Protein AF-A0A4S8LHX7-F1 (afdb_monomer_lite)

Organism: Dendrothele bispora (strain CBS 962.96) (NCBI:txid1314807)

Sequence (201 aa):
MGGYKYVTELYKKKQSDVLRFLFRVRCWEYRQLNVIHRASRPSRPDKARRLGYKAKQGYVIYRVRVRRGNRKKPVPKGATYGKPVRQGVNHLKFQRSLRSIAEERVGRRCGNLRVLNSYWVNQDGVYKYYEVILVDPSHKAICRDPRINWIVNPVHKRREARGLTSAGKKNRGLGKGNRYNHTPARSTWKRHNTLSLRRYR

InterPro domains:
  IPR000439 Large ribosomal subunit protein eL15 [PF00827] (3-187)
  IPR000439 Large ribosomal subunit protein eL15 [PTHR11847] (1-201)
  IPR000439 Large ribosomal subunit protein eL15 [SM01384] (2-190)
  IPR012678 Ribosomal protein uL23/eL15/eS24 core domain superfamily [SSF54189] (1-190)
  IPR020925 Large ribosomal subunit protein eL15, conserved site [PS01194] (46-69)
  IPR024794 Large ribosomal subunit protein eL15 core domain superfamily [G3DSA:3.40.1120.10] (1-201)

Foldseek 3Di:
DDPLVVLVVVVVPCVDPVNVVVQVVVVVVVVPDDQKDWDPDDPRPSVCVVLPDDPDPQKTKMKHKDWDDAAFDPDPVQDPDDDPVRSDGHRHHDLADSLLVRQLVVCVVCVQKAFSAKDWDHDDPTITMMMTIIGHLPDPVQCPDPVRVVCNDPVRRPCSVVLNYPRSCVSCVDDDDPVCQCPPPPVSVCVVPDDDDDPPD

Secondary structure (DSSP, 8-state):
--HHHHHHHHTT-TTSHHHHHHHHHHHHHHHHS-SEEEESS-S-HHHHHHTT--SSTTEEEEEEEEE-S------GGG---S-GGG---SSPPPSS-HHHHHHHHHHHHSTTSEEEEEEEEEE-SSEEEEEEEEE-TT-HHHHT-TTTGGGGSGGGTTTTTTT-SHHHHHHTT--SSGGGTT-SHHHHHHHHTS----S--

pLDDT: mean 95.92, std 3.54, range [57.12, 98.62]

Structure (mmCIF, N/CA/C/O backbone):
data_AF-A0A4S8LHX7-F1
#
_entry.id   AF-A0A4S8LHX7-F1
#
loop_
_atom_site.group_PDB
_atom_site.id
_atom_site.type_symbol
_atom_site.label_atom_id
_atom_site.label_alt_id
_atom_site.label_comp_id
_atom_site.label_asym_id
_atom_site.label_entity_id
_atom_site.label_seq_id
_atom_site.pdbx_PDB_ins_code
_atom_site.Cartn_x
_atom_site.Cartn_y
_atom_site.Cartn_z
_atom_site.occupancy
_atom_site.B_iso_or_equiv
_atom_site.auth_seq_id
_atom_site.auth_comp_id
_atom_site.auth_asym_id
_atom_site.auth_atom_id
_atom_site.pdbx_PDB_model_num
ATOM 1 N N . MET A 1 1 ? -5.110 7.192 31.189 1.00 57.12 1 MET A N 1
ATOM 2 C CA . MET A 1 1 ? -4.211 6.594 30.167 1.00 57.12 1 MET A CA 1
ATOM 3 C C . MET A 1 1 ? -5.025 5.579 29.344 1.00 57.12 1 MET A C 1
ATOM 5 O O . MET A 1 1 ? -5.488 4.608 29.914 1.00 57.12 1 MET A O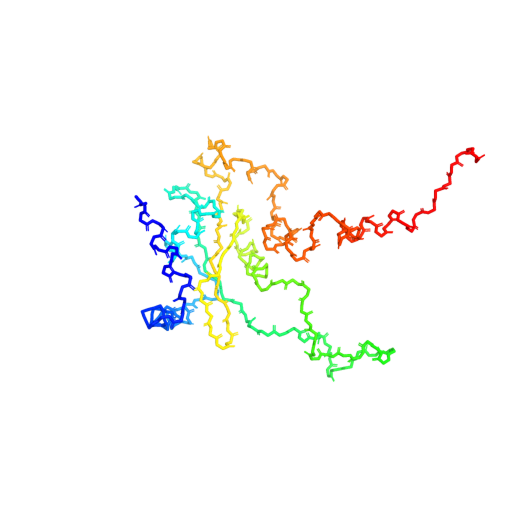 1
ATOM 9 N N . GLY A 1 2 ? -5.327 5.825 28.060 1.00 86.50 2 GLY A N 1
ATOM 10 C CA . GLY A 1 2 ? -6.317 5.010 27.317 1.00 86.50 2 GLY A CA 1
ATOM 11 C C . GLY A 1 2 ? -5.810 3.635 26.847 1.00 86.50 2 GLY A C 1
ATOM 12 O O . GLY A 1 2 ? -4.645 3.507 26.469 1.00 86.50 2 GLY A O 1
ATOM 13 N N . GLY A 1 3 ? -6.693 2.628 26.778 1.00 91.44 3 GLY A N 1
ATOM 14 C CA . GLY A 1 3 ? -6.355 1.228 26.446 1.00 91.44 3 GLY A CA 1
ATOM 15 C C . GLY A 1 3 ? -5.523 1.025 25.166 1.00 91.44 3 GLY A C 1
ATOM 16 O O . GLY A 1 3 ? -4.641 0.169 25.113 1.00 91.44 3 GLY A O 1
ATOM 17 N N . TYR A 1 4 ? -5.703 1.871 24.144 1.00 93.62 4 TYR A N 1
ATOM 18 C CA . TYR A 1 4 ? -4.913 1.805 22.903 1.00 93.62 4 TYR A CA 1
ATOM 19 C C . TYR A 1 4 ? -3.416 2.100 23.088 1.00 93.62 4 TYR A C 1
ATOM 21 O O . TYR A 1 4 ? -2.611 1.684 22.245 1.00 93.62 4 TYR A O 1
ATOM 29 N N . LYS A 1 5 ? -3.028 2.806 24.160 1.00 94.44 5 LYS A N 1
ATOM 30 C CA . LYS A 1 5 ? -1.618 3.056 24.481 1.00 94.44 5 LYS A CA 1
ATOM 31 C C . LYS A 1 5 ? -0.916 1.740 24.812 1.00 94.44 5 LYS A C 1
ATOM 33 O O . LYS A 1 5 ? 0.080 1.431 24.168 1.00 94.44 5 LYS A O 1
ATOM 38 N N . TYR A 1 6 ? -1.493 0.918 25.689 1.00 95.12 6 TYR A N 1
ATOM 39 C CA . TYR A 1 6 ? -0.940 -0.390 26.061 1.00 95.12 6 TYR A CA 1
ATOM 40 C C . TYR A 1 6 ? -0.829 -1.340 24.866 1.00 95.12 6 TYR A C 1
ATOM 42 O O . TYR A 1 6 ? 0.221 -1.939 24.649 1.00 95.12 6 TYR A O 1
ATOM 50 N N . VAL A 1 7 ? -1.860 -1.398 24.012 1.00 93.94 7 VAL A N 1
ATOM 51 C CA . VAL A 1 7 ? -1.803 -2.186 22.767 1.00 93.94 7 VAL A CA 1
ATOM 52 C C . VAL A 1 7 ? -0.667 -1.693 21.865 1.00 93.94 7 VAL A C 1
ATOM 54 O O . VAL A 1 7 ? 0.075 -2.490 21.293 1.00 93.94 7 VAL A O 1
ATOM 57 N N . THR A 1 8 ? -0.489 -0.375 21.750 1.00 94.81 8 THR A N 1
ATOM 58 C CA . THR A 1 8 ? 0.608 0.196 20.959 1.00 94.81 8 THR A CA 1
ATOM 59 C C . THR A 1 8 ? 1.972 -0.210 21.519 1.00 94.81 8 THR A C 1
ATOM 61 O O . THR A 1 8 ? 2.829 -0.617 20.732 1.00 94.81 8 THR A O 1
ATOM 64 N N . GLU A 1 9 ? 2.175 -0.118 22.838 1.00 95.06 9 GLU A N 1
ATOM 65 C CA . GLU A 1 9 ? 3.430 -0.502 23.500 1.00 95.06 9 GLU A CA 1
ATOM 66 C C . GLU A 1 9 ? 3.729 -1.996 23.336 1.00 95.06 9 GLU A C 1
ATOM 68 O O . GLU A 1 9 ? 4.843 -2.363 22.959 1.00 95.06 9 GLU A O 1
ATOM 73 N N . LEU A 1 10 ? 2.717 -2.855 23.478 1.00 94.75 10 LEU A N 1
ATOM 74 C CA . LEU A 1 10 ? 2.845 -4.292 23.242 1.00 94.75 10 LEU A CA 1
ATOM 75 C C . LEU A 1 10 ? 3.366 -4.566 21.822 1.00 94.75 10 LEU A C 1
ATOM 77 O O . LEU A 1 10 ? 4.389 -5.221 21.643 1.00 94.75 10 LEU A O 1
ATOM 81 N N . TYR A 1 11 ? 2.763 -3.954 20.796 1.00 94.81 11 TYR A N 1
ATOM 82 C CA . TYR A 1 11 ? 3.205 -4.105 19.402 1.00 94.81 11 TYR A CA 1
ATOM 83 C C . TYR A 1 11 ? 4.537 -3.416 19.058 1.00 94.81 11 TYR A C 1
ATOM 85 O O . TYR A 1 11 ? 5.028 -3.598 17.932 1.00 94.81 11 TYR A O 1
ATOM 93 N N . LYS A 1 12 ? 5.141 -2.627 19.955 1.00 95.06 12 LYS A N 1
ATOM 94 C CA . LYS A 1 12 ? 6.540 -2.196 19.794 1.00 95.06 12 LYS A CA 1
ATOM 95 C C . LYS A 1 12 ? 7.489 -3.355 20.112 1.00 95.06 12 LYS A C 1
ATOM 97 O O . LYS A 1 12 ? 8.392 -3.602 19.316 1.00 95.06 12 LYS A O 1
ATOM 102 N N . LYS A 1 13 ? 7.205 -4.145 21.154 1.00 96.25 13 LYS A N 1
ATOM 103 C CA . LYS A 1 13 ? 7.992 -5.316 21.584 1.00 96.25 13 LYS A CA 1
ATOM 104 C C . LYS A 1 13 ? 7.591 -6.612 20.855 1.00 96.25 13 LYS A C 1
ATOM 106 O O . LYS A 1 13 ? 7.241 -7.607 21.470 1.00 96.25 13 LYS A O 1
ATOM 111 N N . LYS A 1 14 ? 7.663 -6.636 19.516 1.00 94.94 14 LYS A N 1
ATOM 112 C CA . LYS A 1 14 ? 7.214 -7.787 18.683 1.00 94.94 14 LYS A CA 1
ATOM 113 C C . LYS A 1 14 ? 7.966 -9.103 18.906 1.00 94.94 14 LYS A C 1
ATOM 115 O O . LYS A 1 14 ? 7.513 -10.132 18.414 1.00 94.94 14 LYS A O 1
ATOM 120 N N . GLN A 1 15 ? 9.130 -9.049 19.544 1.00 96.44 15 GLN A N 1
ATOM 121 C CA . GLN A 1 15 ? 9.956 -10.217 19.837 1.00 96.44 15 GLN A CA 1
ATOM 122 C C . GLN A 1 15 ? 9.628 -10.860 21.190 1.00 96.44 15 GLN A C 1
ATOM 124 O O . GLN A 1 15 ? 10.218 -11.889 21.488 1.00 96.44 15 GLN A O 1
ATOM 129 N N . SER A 1 16 ? 8.699 -10.299 21.975 1.00 97.25 16 SER A N 1
ATOM 130 C CA . SER A 1 16 ? 8.231 -10.940 23.206 1.00 97.25 16 SER A CA 1
ATOM 131 C C . SER A 1 16 ? 7.538 -12.270 22.914 1.00 97.25 16 SER A C 1
ATOM 133 O O . SER A 1 16 ? 6.938 -12.444 21.846 1.00 97.25 16 SER A O 1
ATOM 135 N N . ASP A 1 17 ? 7.573 -13.186 23.877 1.00 97.12 17 ASP A N 1
ATOM 136 C CA . ASP A 1 17 ? 7.041 -14.541 23.701 1.00 97.12 17 ASP A CA 1
ATOM 137 C C . ASP A 1 17 ? 5.542 -14.540 23.407 1.00 97.12 17 ASP A C 1
ATOM 139 O O . ASP A 1 17 ? 5.096 -15.200 22.468 1.00 97.12 17 ASP A O 1
ATOM 143 N N . VAL A 1 18 ? 4.783 -13.678 24.090 1.00 96.31 18 VAL A N 1
ATOM 144 C CA . VAL A 1 18 ? 3.341 -13.490 23.857 1.00 96.31 18 VAL A CA 1
ATOM 145 C C . VAL A 1 18 ? 3.049 -13.110 22.402 1.00 96.31 18 VAL A C 1
ATOM 147 O O . VAL A 1 18 ? 2.192 -13.710 21.748 1.00 96.31 18 VAL A O 1
ATOM 150 N N . LEU A 1 19 ? 3.763 -12.121 21.850 1.00 96.19 19 LEU A N 1
ATOM 151 C CA . LEU A 1 19 ? 3.523 -11.687 20.473 1.00 96.19 19 LEU A CA 1
ATOM 152 C C . LEU A 1 19 ? 4.070 -12.666 19.445 1.00 96.19 19 LEU A C 1
ATOM 154 O O . LEU A 1 19 ? 3.449 -12.843 18.397 1.00 96.19 19 LEU A O 1
ATOM 158 N N . ARG A 1 20 ? 5.200 -13.317 19.723 1.00 96.69 20 ARG A N 1
ATOM 159 C CA . ARG A 1 20 ? 5.734 -14.378 18.866 1.00 96.69 20 ARG A CA 1
ATOM 160 C C . ARG A 1 20 ? 4.753 -15.537 18.760 1.00 96.69 20 ARG A C 1
ATOM 162 O O . ARG A 1 20 ? 4.476 -15.969 17.641 1.00 96.69 20 ARG A O 1
ATOM 169 N N . PHE A 1 21 ? 4.191 -15.985 19.880 1.00 97.44 21 PHE A N 1
ATOM 170 C CA . PHE A 1 21 ? 3.156 -17.013 19.912 1.00 97.44 21 PHE A CA 1
ATOM 171 C C . PHE A 1 21 ? 1.930 -16.588 19.094 1.00 97.44 21 PHE A C 1
ATOM 173 O O . PHE A 1 21 ? 1.554 -17.273 18.141 1.00 97.44 21 PHE A O 1
ATOM 180 N N . LEU A 1 22 ? 1.386 -15.393 19.359 1.00 96.81 22 LEU A N 1
ATOM 181 C CA . LEU A 1 22 ? 0.238 -14.862 18.618 1.00 96.81 22 LEU A CA 1
ATOM 182 C C . LEU A 1 22 ? 0.511 -14.759 17.108 1.00 96.81 22 LEU A C 1
ATOM 184 O O . LEU A 1 22 ? -0.356 -15.070 16.289 1.00 96.81 22 LEU A O 1
ATOM 188 N N . PHE A 1 23 ? 1.710 -14.321 16.712 1.00 97.00 23 PHE A N 1
ATOM 189 C CA . PHE A 1 23 ? 2.092 -14.258 15.305 1.00 97.00 23 PHE A CA 1
ATOM 190 C C . PHE A 1 23 ? 2.228 -15.643 14.678 1.00 97.00 23 PHE A C 1
ATOM 192 O O . PHE A 1 23 ? 1.853 -15.784 13.518 1.00 97.00 23 PHE A O 1
ATOM 199 N N . ARG A 1 24 ? 2.700 -16.668 15.392 1.00 96.94 24 ARG A N 1
ATOM 200 C CA . ARG A 1 24 ? 2.750 -18.039 14.858 1.00 96.94 24 ARG A CA 1
ATOM 201 C C . ARG A 1 24 ? 1.347 -18.565 14.557 1.00 96.94 24 ARG A C 1
ATOM 203 O O . ARG A 1 24 ? 1.095 -18.938 13.413 1.00 96.94 24 ARG A O 1
ATOM 210 N N . VAL A 1 25 ? 0.433 -18.480 15.527 1.00 97.38 25 VAL A N 1
ATOM 211 C CA . VAL A 1 25 ? -0.960 -18.946 15.383 1.00 97.38 25 VAL A CA 1
ATOM 212 C C . VAL A 1 25 ? -1.678 -18.206 14.251 1.00 97.38 25 VAL A C 1
ATOM 214 O O . VAL A 1 25 ? -2.207 -18.828 13.334 1.00 97.38 25 VAL A O 1
ATOM 217 N N . ARG A 1 26 ? -1.607 -16.867 14.227 1.00 96.69 26 ARG A N 1
ATOM 218 C CA . ARG A 1 26 ? -2.218 -16.068 13.146 1.00 96.69 26 ARG A CA 1
ATOM 219 C C . ARG A 1 26 ? -1.602 -16.349 11.782 1.00 96.69 26 ARG A C 1
ATOM 221 O O . ARG A 1 26 ? -2.287 -16.284 10.770 1.00 96.69 26 ARG A O 1
ATOM 228 N N . CYS A 1 27 ? -0.293 -16.587 11.722 1.00 96.62 27 CYS A N 1
ATOM 229 C CA . CYS A 1 27 ? 0.363 -16.890 10.454 1.00 96.62 27 CYS A CA 1
ATOM 230 C C . CYS A 1 27 ? -0.121 -18.230 9.902 1.00 96.62 27 CYS A C 1
ATOM 232 O O . CYS A 1 27 ? -0.393 -18.320 8.709 1.00 96.62 27 CYS A O 1
ATOM 234 N N . TRP A 1 28 ? -0.272 -19.237 10.766 1.00 97.25 28 TRP A N 1
ATOM 235 C CA . TRP A 1 28 ? -0.857 -20.521 10.397 1.00 97.25 28 TRP A CA 1
ATOM 236 C C . TRP A 1 28 ? -2.281 -20.352 9.847 1.00 97.25 28 TRP A C 1
ATOM 238 O O . TRP A 1 28 ? -2.529 -20.771 8.719 1.00 97.25 28 TRP A O 1
ATOM 248 N N . GLU A 1 29 ? -3.157 -19.628 10.553 1.00 97.25 29 GLU A N 1
ATOM 249 C CA . GLU A 1 29 ? -4.523 -19.320 10.090 1.00 97.25 29 GLU A CA 1
ATOM 250 C C . GLU A 1 29 ? -4.505 -18.652 8.699 1.00 97.25 29 GLU A C 1
ATOM 252 O O . GLU A 1 29 ? -5.167 -19.091 7.761 1.00 97.25 29 GLU A O 1
ATOM 257 N N . TYR A 1 30 ? -3.678 -17.617 8.513 1.00 96.88 30 TYR A N 1
ATOM 258 C CA . TYR A 1 30 ? -3.619 -16.866 7.252 1.00 96.88 30 TYR A CA 1
ATOM 259 C C . TYR A 1 30 ? -3.034 -17.655 6.074 1.00 96.88 30 TYR A C 1
ATOM 261 O O . TYR A 1 30 ? -3.201 -17.235 4.923 1.00 96.88 30 TYR A O 1
ATOM 269 N N . ARG A 1 31 ? -2.329 -18.765 6.323 1.00 96.06 31 ARG A N 1
ATOM 270 C CA . ARG A 1 31 ? -1.862 -19.657 5.253 1.00 96.06 31 ARG A CA 1
ATOM 271 C C . ARG A 1 31 ? -2.995 -20.497 4.681 1.00 96.06 31 ARG A C 1
ATOM 273 O O . ARG A 1 31 ? -3.004 -20.675 3.463 1.00 96.06 31 ARG A O 1
ATOM 280 N N . GLN A 1 32 ? -3.924 -20.934 5.531 1.00 97.00 32 GLN A N 1
ATOM 281 C CA . GL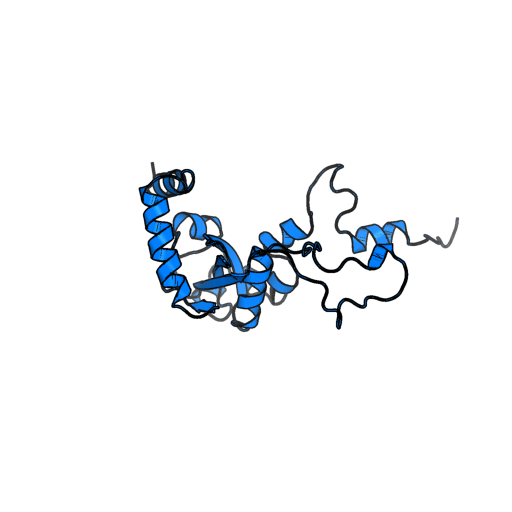N A 1 32 ? -5.089 -21.730 5.132 1.00 97.00 32 GLN A CA 1
ATOM 282 C C . GLN A 1 32 ? -6.104 -20.903 4.336 1.00 97.00 32 GLN A C 1
ATOM 284 O O . GLN A 1 32 ? -6.790 -21.413 3.459 1.00 97.00 32 GLN A O 1
ATOM 289 N N . LEU A 1 33 ? -6.172 -19.596 4.598 1.00 96.69 33 LEU A N 1
ATOM 290 C CA . LEU A 1 33 ? -7.088 -18.696 3.904 1.00 96.69 33 LEU A CA 1
ATOM 291 C C . LEU A 1 33 ? -6.601 -18.301 2.498 1.00 96.69 33 LEU A C 1
ATOM 293 O O . LEU A 1 33 ? -5.407 -18.281 2.178 1.00 96.69 33 LEU A O 1
ATOM 297 N N . ASN A 1 34 ? -7.559 -17.873 1.671 1.00 97.31 34 ASN A N 1
ATOM 298 C CA . ASN A 1 34 ? -7.309 -17.342 0.333 1.00 97.31 34 ASN A CA 1
ATOM 299 C C . ASN A 1 34 ? -6.331 -16.155 0.338 1.00 97.31 34 ASN A C 1
ATOM 301 O O . ASN A 1 34 ? -6.281 -15.353 1.277 1.00 97.31 34 ASN A O 1
ATOM 305 N N . VAL A 1 35 ? -5.601 -15.988 -0.777 1.00 97.56 35 VAL A N 1
ATOM 306 C CA . VAL A 1 35 ? -4.564 -14.947 -0.949 1.00 97.56 35 VAL A CA 1
ATOM 307 C C . VAL A 1 35 ? -5.080 -13.546 -0.615 1.00 97.56 35 VAL A C 1
ATOM 309 O O . VAL A 1 35 ? -4.339 -12.745 -0.043 1.00 97.56 35 VAL A O 1
ATOM 312 N N . ILE A 1 36 ? -6.326 -13.258 -0.997 1.00 98.12 36 ILE A N 1
ATOM 313 C CA . ILE A 1 36 ? -7.064 -12.047 -0.645 1.00 98.12 36 ILE A CA 1
ATOM 314 C C . ILE A 1 36 ? -8.406 -12.493 -0.069 1.00 98.12 36 ILE A C 1
ATOM 316 O O . ILE A 1 36 ? -9.185 -13.134 -0.773 1.00 98.12 36 ILE A O 1
ATOM 320 N N . HIS A 1 37 ? -8.686 -12.132 1.177 1.00 97.50 37 HIS A N 1
ATOM 321 C CA . HIS A 1 37 ? -9.952 -12.439 1.839 1.00 97.50 37 HIS A CA 1
ATOM 322 C C . HIS A 1 37 ? -10.409 -11.265 2.710 1.00 97.50 37 HIS A C 1
ATOM 324 O O . HIS A 1 37 ? -9.603 -10.442 3.156 1.00 97.50 37 HIS A O 1
ATOM 330 N N . ARG A 1 38 ? -11.721 -11.167 2.936 1.00 97.25 38 ARG A N 1
ATOM 331 C CA . ARG A 1 38 ? -12.307 -10.146 3.808 1.00 97.25 38 ARG A CA 1
ATOM 332 C C . ARG A 1 38 ? -12.056 -10.525 5.268 1.00 97.25 38 ARG A C 1
ATOM 334 O O . ARG A 1 38 ? -12.285 -11.664 5.653 1.00 97.25 38 ARG A O 1
ATOM 341 N N . ALA A 1 39 ? -11.603 -9.569 6.073 1.00 96.19 39 ALA A N 1
ATOM 342 C CA . ALA A 1 39 ? -11.526 -9.722 7.521 1.00 96.19 39 ALA A CA 1
ATOM 343 C C . ALA A 1 39 ? -12.777 -9.115 8.163 1.00 96.19 39 ALA A C 1
ATOM 345 O O . ALA A 1 39 ? -13.191 -8.013 7.798 1.00 96.19 39 ALA A O 1
ATOM 346 N N . SER A 1 40 ? -13.364 -9.817 9.132 1.00 94.88 40 SER A N 1
ATOM 347 C CA . SER A 1 40 ? -14.536 -9.334 9.873 1.00 94.88 40 SER A CA 1
ATOM 348 C C . SER A 1 40 ? -14.205 -8.113 10.737 1.00 94.88 40 SER A C 1
ATOM 350 O O . SER A 1 40 ? -14.973 -7.155 10.794 1.00 94.88 40 SER A O 1
ATOM 352 N N . ARG A 1 41 ? -13.034 -8.118 11.385 1.00 95.50 41 ARG A N 1
ATOM 353 C CA . ARG A 1 41 ? -12.533 -7.041 12.251 1.00 95.50 41 ARG A CA 1
ATOM 354 C C . ARG A 1 41 ? -11.034 -6.811 12.016 1.00 95.50 41 ARG A C 1
ATOM 356 O O . ARG A 1 41 ? -10.336 -7.739 11.599 1.00 95.50 41 ARG A O 1
ATOM 363 N N . PRO A 1 42 ? -10.508 -5.602 12.297 1.00 97.31 42 PRO A N 1
ATOM 364 C CA . PRO A 1 42 ? -9.069 -5.357 12.236 1.00 97.31 42 PRO A CA 1
ATOM 365 C C . PRO A 1 42 ? -8.337 -6.222 13.263 1.00 97.31 42 PRO A C 1
ATOM 367 O O . PRO A 1 42 ? -8.632 -6.133 14.454 1.00 97.31 42 PRO A O 1
ATOM 370 N N . SER A 1 43 ? -7.302 -6.957 12.845 1.00 96.00 43 SER A N 1
ATOM 371 C CA . SER A 1 43 ? -6.415 -7.674 13.779 1.00 96.00 43 SER A CA 1
ATOM 372 C C . SER A 1 43 ? -5.652 -6.736 14.717 1.00 96.00 43 SER A C 1
ATOM 374 O O . SER A 1 43 ? -5.157 -7.162 15.765 1.00 96.00 43 SER A O 1
ATOM 376 N N . ARG A 1 44 ? -5.520 -5.463 14.315 1.00 95.50 44 ARG A N 1
ATOM 377 C CA . ARG A 1 44 ? -4.873 -4.380 15.064 1.00 95.50 44 ARG A CA 1
ATOM 378 C C . ARG A 1 44 ? -5.738 -3.115 15.095 1.00 95.50 44 ARG A C 1
ATOM 380 O O . ARG A 1 44 ? -5.516 -2.202 14.290 1.00 95.50 44 ARG A O 1
ATOM 387 N N . PRO A 1 45 ? -6.718 -3.031 16.011 1.00 95.62 45 PRO A N 1
ATOM 388 C CA . PRO A 1 45 ? -7.614 -1.879 16.104 1.00 95.62 45 PRO A CA 1
ATOM 389 C C . PRO A 1 45 ? -6.880 -0.555 16.381 1.00 95.62 45 PRO A C 1
ATOM 391 O O . PRO A 1 45 ? -7.241 0.473 15.807 1.00 95.62 45 PRO A O 1
ATOM 394 N N . ASP A 1 46 ? -5.812 -0.585 17.191 1.00 95.69 46 ASP A N 1
ATOM 395 C CA . ASP A 1 46 ? -4.933 0.558 17.492 1.00 95.69 46 ASP A CA 1
ATOM 396 C C . ASP A 1 46 ? -4.346 1.169 16.210 1.00 95.69 46 ASP A C 1
ATOM 398 O O . ASP A 1 46 ? -4.415 2.378 15.961 1.00 95.69 46 ASP A O 1
ATOM 402 N N . LYS A 1 47 ? -3.789 0.305 15.355 1.00 97.00 47 LYS A N 1
ATOM 403 C CA . LYS A 1 47 ? -3.094 0.711 14.141 1.00 97.00 47 LYS A CA 1
ATOM 404 C C . LYS A 1 47 ? -4.075 1.119 13.056 1.00 97.00 47 LYS A C 1
ATOM 406 O O . LYS A 1 47 ? -3.819 2.110 12.371 1.00 97.00 47 LYS A O 1
ATOM 411 N N . ALA A 1 48 ? -5.183 0.393 12.924 1.00 97.69 48 ALA A N 1
ATOM 412 C CA . ALA A 1 48 ? -6.241 0.711 11.979 1.00 97.69 48 ALA A CA 1
ATOM 413 C C . ALA A 1 48 ? -6.809 2.113 12.248 1.00 97.69 48 ALA A C 1
ATOM 415 O O . ALA A 1 48 ? -6.885 2.931 11.329 1.00 97.69 48 ALA A O 1
ATOM 416 N N . ARG A 1 49 ? -7.127 2.432 13.514 1.00 96.69 49 ARG A N 1
ATOM 417 C CA . ARG A 1 49 ? -7.655 3.749 13.912 1.00 96.69 49 ARG A CA 1
ATOM 418 C C . ARG A 1 49 ? -6.691 4.887 13.593 1.00 96.69 49 ARG A C 1
ATOM 420 O O . ARG A 1 49 ? -7.120 5.897 13.044 1.00 96.69 49 ARG A O 1
ATOM 427 N N . ARG A 1 50 ? -5.388 4.703 13.843 1.00 96.19 50 ARG A N 1
ATOM 428 C CA . ARG A 1 50 ? -4.350 5.692 13.487 1.00 96.19 50 ARG A CA 1
ATOM 429 C C . ARG A 1 50 ? -4.296 5.985 11.985 1.00 96.19 50 ARG A C 1
ATOM 431 O O . ARG A 1 50 ? -3.845 7.048 11.581 1.00 96.19 50 ARG A O 1
ATOM 438 N N . LEU A 1 51 ? -4.717 5.033 11.157 1.00 97.25 51 LEU A N 1
ATOM 439 C CA . LEU A 1 51 ? -4.708 5.149 9.699 1.00 97.25 51 LEU A CA 1
ATOM 440 C C . LEU A 1 51 ? -6.066 5.561 9.112 1.00 97.25 51 LEU A C 1
ATOM 442 O O . LEU A 1 51 ? -6.200 5.579 7.889 1.00 97.25 51 LEU A O 1
ATOM 446 N N . GLY A 1 52 ? -7.037 5.909 9.962 1.00 96.69 52 GLY A N 1
ATOM 447 C CA . GLY A 1 52 ? -8.333 6.452 9.556 1.00 96.69 52 GLY A CA 1
ATOM 448 C C . GLY A 1 52 ? -9.490 5.452 9.558 1.00 96.69 52 GLY A C 1
ATOM 449 O O . GLY A 1 52 ? -10.584 5.819 9.139 1.00 96.69 52 GLY A O 1
ATOM 450 N N . TYR A 1 53 ? -9.293 4.214 10.030 1.00 98.00 53 TYR A N 1
ATOM 451 C CA . TYR A 1 53 ? -10.404 3.278 10.229 1.00 98.00 53 TYR A CA 1
ATOM 452 C C . TYR A 1 53 ? -11.340 3.761 11.343 1.00 98.00 53 TYR A C 1
ATOM 454 O O . TYR A 1 53 ? -10.892 4.158 12.427 1.00 98.00 53 TYR A O 1
ATOM 462 N N . LYS A 1 54 ? -12.645 3.652 11.098 1.00 97.19 54 LYS A N 1
ATOM 463 C CA . LYS A 1 54 ? -13.703 3.828 12.093 1.00 97.19 54 LYS A CA 1
ATOM 464 C C . LYS A 1 54 ? -14.622 2.611 12.044 1.00 97.19 54 LYS A C 1
ATOM 466 O O . LYS A 1 54 ? -14.886 2.076 10.975 1.00 97.19 54 LYS A O 1
ATOM 471 N N . ALA A 1 55 ? -15.096 2.179 13.209 1.00 96.12 55 ALA A N 1
ATOM 472 C CA . ALA A 1 55 ? -16.033 1.067 13.317 1.00 96.12 55 ALA A CA 1
ATOM 473 C C . ALA A 1 55 ? -17.457 1.565 13.026 1.00 96.12 55 ALA A C 1
ATOM 475 O O . ALA A 1 55 ? -18.227 1.820 13.942 1.00 96.12 55 ALA A O 1
ATOM 476 N N . LYS A 1 56 ? -17.758 1.777 11.744 1.00 96.00 56 LYS A N 1
ATOM 477 C CA . LYS A 1 56 ? -19.090 2.113 11.234 1.00 96.00 56 LYS A CA 1
ATOM 478 C C . LYS A 1 56 ? -19.280 1.502 9.848 1.00 96.00 56 LYS A C 1
ATOM 480 O O . LYS A 1 56 ? -18.303 1.113 9.204 1.00 96.00 56 LYS A O 1
ATOM 485 N N . GLN A 1 57 ? -20.523 1.441 9.386 1.00 96.94 57 GLN A N 1
ATOM 486 C CA . GLN A 1 57 ? -20.839 0.919 8.059 1.00 96.94 57 GLN A CA 1
ATOM 487 C C . GLN A 1 57 ? -20.130 1.714 6.947 1.00 96.94 57 GLN A C 1
ATOM 489 O O . GLN A 1 57 ? -19.859 2.911 7.080 1.00 96.94 57 GLN A O 1
ATOM 494 N N . GLY A 1 58 ? -19.789 1.019 5.861 1.00 96.81 58 GLY A N 1
ATOM 495 C CA . GLY A 1 58 ? -19.001 1.552 4.748 1.00 96.81 58 GLY A CA 1
ATOM 496 C C . GLY A 1 58 ? -17.480 1.427 4.910 1.00 96.81 58 GLY A C 1
ATOM 497 O O . GLY A 1 58 ? -16.763 1.626 3.937 1.00 96.81 58 GLY A O 1
ATOM 498 N N . TYR A 1 59 ? -16.960 1.044 6.082 1.00 98.06 59 TYR A N 1
ATOM 499 C CA . TYR A 1 59 ? -15.562 0.617 6.226 1.00 98.06 59 TYR A CA 1
ATOM 500 C C . TYR A 1 59 ? -15.438 -0.899 6.084 1.00 98.06 59 TYR A C 1
ATOM 502 O O . TYR A 1 59 ? -16.171 -1.658 6.715 1.00 98.06 59 TYR A O 1
ATOM 510 N N . VAL A 1 60 ? -14.463 -1.347 5.295 1.00 97.69 60 VAL A N 1
ATOM 511 C CA . VAL A 1 60 ? -14.180 -2.772 5.086 1.00 97.69 60 VAL A CA 1
ATOM 512 C C . VAL A 1 60 ? -12.684 -3.022 5.223 1.00 97.69 60 VAL A C 1
ATOM 514 O O . VAL A 1 60 ? -11.861 -2.175 4.876 1.00 97.69 60 VAL A O 1
ATOM 517 N N . ILE A 1 61 ? -12.315 -4.193 5.736 1.00 98.25 61 ILE A N 1
ATOM 518 C CA . ILE A 1 61 ? -10.921 -4.613 5.845 1.00 98.25 61 ILE A CA 1
ATOM 519 C C . ILE A 1 61 ? -10.723 -5.879 5.030 1.00 98.25 61 ILE A C 1
ATOM 521 O O . ILE A 1 61 ? -11.474 -6.844 5.153 1.00 98.25 61 ILE A O 1
ATOM 525 N N . TYR A 1 62 ? -9.680 -5.871 4.212 1.00 98.38 62 TYR A N 1
ATOM 526 C CA . TYR A 1 62 ? -9.218 -7.047 3.493 1.00 98.38 62 TYR A CA 1
ATOM 527 C C . TYR A 1 62 ? -7.815 -7.415 3.948 1.00 98.38 62 TYR A C 1
ATOM 529 O O . TYR A 1 62 ? -6.946 -6.552 4.077 1.00 98.38 62 TYR A O 1
ATOM 537 N N . ARG A 1 63 ? -7.587 -8.708 4.159 1.00 98.38 63 ARG A N 1
ATOM 538 C CA . ARG A 1 63 ? -6.264 -9.283 4.382 1.00 98.38 63 ARG A CA 1
ATOM 539 C C . ARG A 1 63 ? -5.717 -9.782 3.058 1.00 98.38 63 ARG A C 1
ATOM 541 O O . ARG A 1 63 ? -6.424 -10.404 2.267 1.00 98.38 63 ARG A O 1
ATOM 548 N N . VAL A 1 64 ? -4.444 -9.501 2.823 1.00 98.50 64 VAL A N 1
ATOM 549 C CA . VAL A 1 64 ? -3.731 -9.944 1.629 1.00 98.50 64 VAL A CA 1
ATOM 550 C C . VAL A 1 64 ? -2.334 -10.421 1.987 1.00 98.50 64 VAL A C 1
ATOM 552 O O . VAL A 1 64 ? -1.610 -9.760 2.740 1.00 98.50 64 VAL A O 1
ATOM 555 N N . ARG A 1 65 ? -1.933 -11.550 1.397 1.00 98.12 65 ARG A N 1
ATOM 556 C CA . ARG A 1 65 ? -0.545 -12.019 1.426 1.00 98.12 65 ARG A CA 1
ATOM 557 C C . ARG A 1 65 ? 0.199 -11.633 0.149 1.00 98.12 65 ARG A C 1
ATOM 559 O O . ARG A 1 65 ? -0.311 -11.752 -0.969 1.00 98.12 65 ARG A O 1
ATOM 566 N N . VAL A 1 66 ? 1.432 -11.164 0.310 1.00 98.06 66 VAL A N 1
ATOM 567 C CA . VAL A 1 66 ? 2.344 -10.816 -0.787 1.00 98.06 66 VAL A CA 1
ATOM 568 C C . VAL A 1 66 ? 3.645 -11.582 -0.603 1.00 98.06 66 VAL A C 1
ATOM 570 O O . VAL A 1 66 ? 4.226 -11.556 0.481 1.00 98.06 66 VAL A O 1
ATOM 573 N N . ARG A 1 67 ? 4.096 -12.268 -1.660 1.00 97.44 67 ARG A N 1
ATOM 574 C CA . ARG A 1 67 ? 5.350 -13.030 -1.645 1.00 97.44 67 ARG A CA 1
ATOM 575 C C . ARG A 1 67 ? 6.525 -12.090 -1.368 1.00 97.44 67 ARG A C 1
ATOM 577 O O . ARG A 1 67 ? 6.593 -10.989 -1.915 1.00 97.44 67 ARG A O 1
ATOM 584 N N . ARG A 1 68 ? 7.414 -12.518 -0.478 1.00 96.94 68 ARG A N 1
ATOM 585 C CA . ARG A 1 68 ? 8.663 -11.847 -0.129 1.00 96.94 68 ARG A CA 1
ATOM 586 C C . ARG A 1 68 ? 9.700 -12.049 -1.228 1.00 96.94 68 ARG A C 1
ATOM 588 O O . ARG A 1 68 ? 9.583 -12.945 -2.058 1.00 96.94 68 ARG A O 1
ATOM 595 N N . GLY A 1 69 ? 10.735 -11.222 -1.171 1.00 94.69 69 GLY A N 1
ATOM 596 C CA . GLY A 1 69 ? 11.875 -11.296 -2.071 1.00 94.69 69 GLY A CA 1
ATOM 597 C C . GLY A 1 69 ? 11.825 -10.270 -3.195 1.00 94.69 69 GLY A C 1
ATOM 598 O O . GLY A 1 69 ? 10.937 -9.415 -3.271 1.00 94.69 69 GLY A O 1
ATOM 599 N N . ASN A 1 70 ? 12.851 -10.357 -4.029 1.00 94.44 70 ASN A N 1
ATOM 600 C CA . ASN A 1 70 ? 13.046 -9.528 -5.206 1.00 94.44 70 ASN A CA 1
ATOM 601 C C . ASN A 1 70 ? 12.176 -10.016 -6.370 1.00 94.44 70 ASN A C 1
ATOM 603 O O . ASN A 1 70 ? 11.581 -11.094 -6.317 1.00 94.44 70 ASN A O 1
ATOM 607 N N . ARG A 1 71 ? 12.086 -9.211 -7.431 1.00 92.06 71 ARG A N 1
ATOM 608 C CA . ARG A 1 71 ? 11.337 -9.579 -8.634 1.00 92.06 71 ARG A CA 1
ATOM 609 C C . ARG A 1 71 ? 12.321 -9.807 -9.770 1.00 92.06 71 ARG A C 1
ATOM 611 O O . ARG A 1 71 ? 12.935 -8.857 -10.244 1.00 92.06 71 ARG A O 1
ATOM 618 N N . LYS A 1 72 ? 12.427 -11.062 -10.211 1.00 94.00 72 LYS A N 1
ATOM 619 C CA . LYS A 1 72 ? 13.219 -11.445 -11.383 1.00 94.00 72 LYS A CA 1
ATOM 620 C C . LYS A 1 72 ? 12.739 -10.676 -12.620 1.00 94.00 72 LYS A C 1
ATOM 622 O O . LYS A 1 72 ? 11.529 -10.485 -12.795 1.00 94.00 72 LYS A O 1
ATOM 627 N N . LYS A 1 73 ? 13.671 -10.257 -13.482 1.00 95.00 73 LYS A N 1
ATOM 628 C CA . LYS A 1 73 ? 13.338 -9.708 -14.805 1.00 95.00 73 LYS A CA 1
ATOM 629 C C . LYS A 1 73 ? 12.582 -10.774 -15.618 1.00 95.00 73 LYS A C 1
ATOM 631 O O . LYS A 1 73 ? 13.072 -11.901 -15.702 1.00 95.00 73 LYS A O 1
ATOM 636 N N . PRO A 1 74 ? 11.409 -10.464 -16.196 1.00 95.06 74 PRO A N 1
ATOM 637 C CA . PRO A 1 74 ? 10.679 -11.420 -17.019 1.00 95.06 74 PRO A CA 1
ATOM 638 C C . PRO A 1 74 ? 11.345 -11.509 -18.398 1.00 95.06 74 PRO A C 1
ATOM 640 O O . PRO A 1 74 ? 10.984 -10.769 -19.305 1.00 95.06 74 PRO A O 1
ATOM 643 N N . VAL A 1 75 ? 12.362 -12.364 -18.528 1.00 96.06 75 VAL A N 1
ATOM 644 C CA . VAL A 1 75 ? 13.064 -12.625 -19.795 1.00 96.06 75 VAL A CA 1
ATOM 645 C C . VAL A 1 75 ? 13.135 -14.126 -20.082 1.00 96.06 75 VAL A C 1
ATOM 647 O O . VAL A 1 75 ? 13.463 -14.893 -19.165 1.00 96.06 75 VAL A O 1
ATOM 650 N N . PRO A 1 76 ? 12.849 -14.562 -21.322 1.00 95.50 76 PRO A N 1
ATOM 651 C CA . PRO A 1 76 ? 12.999 -15.958 -21.721 1.00 95.50 76 PRO A CA 1
ATOM 652 C C . PRO A 1 76 ? 14.446 -16.417 -21.536 1.00 95.50 76 PRO A C 1
ATOM 654 O O . PRO A 1 76 ? 15.369 -15.739 -21.977 1.00 95.50 76 PRO A O 1
ATOM 657 N N . LYS A 1 77 ? 14.656 -17.541 -20.838 1.00 94.69 77 LYS A N 1
ATOM 658 C CA . LYS A 1 77 ? 15.979 -18.163 -20.606 1.00 94.69 77 LYS A CA 1
ATOM 659 C C . LYS A 1 77 ? 17.078 -17.227 -20.054 1.00 94.69 77 LYS A C 1
ATOM 661 O O . LYS A 1 77 ? 18.251 -17.558 -20.111 1.00 94.69 77 LYS A O 1
ATOM 666 N N . GLY A 1 78 ? 16.725 -16.064 -19.495 1.00 93.88 78 GLY A N 1
ATOM 667 C CA . GLY A 1 78 ? 17.711 -15.067 -19.050 1.00 93.88 78 GLY A CA 1
ATOM 668 C C . GLY A 1 78 ? 18.286 -14.180 -20.164 1.00 93.88 78 GLY A C 1
ATOM 669 O O . GLY A 1 78 ? 19.076 -13.287 -19.864 1.00 93.88 78 GLY A O 1
ATOM 670 N N . ALA A 1 79 ? 17.858 -14.358 -21.416 1.00 94.75 79 ALA A N 1
ATOM 671 C CA . ALA A 1 79 ? 18.339 -13.588 -22.556 1.00 94.75 79 ALA A CA 1
ATOM 672 C C . ALA A 1 79 ? 17.732 -12.176 -22.554 1.00 94.75 79 ALA A C 1
ATOM 674 O O . ALA A 1 79 ? 16.533 -11.980 -22.746 1.00 94.75 79 ALA A O 1
ATOM 675 N N . THR A 1 80 ? 18.566 -11.175 -22.27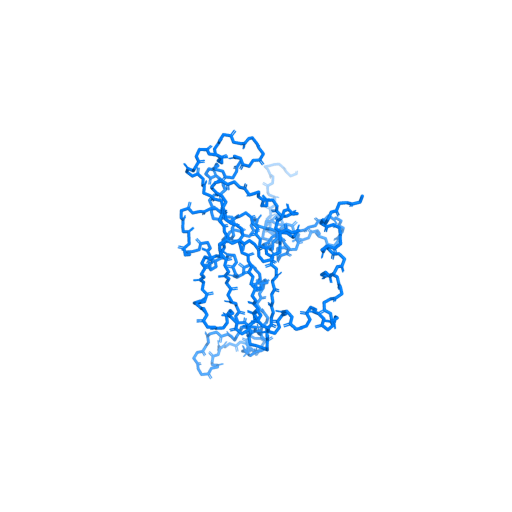5 1.00 93.62 80 THR A N 1
ATOM 676 C CA . THR A 1 80 ? 18.158 -9.760 -22.201 1.00 93.62 80 THR A CA 1
ATOM 677 C C . THR A 1 80 ? 18.500 -8.966 -23.457 1.00 93.62 80 THR A C 1
ATOM 679 O O . THR A 1 80 ? 17.802 -7.991 -23.727 1.00 93.62 80 THR A O 1
ATOM 682 N N . TYR A 1 81 ? 19.537 -9.404 -24.183 1.00 93.12 81 TYR A N 1
ATOM 683 C CA . TYR A 1 81 ? 20.151 -8.759 -25.345 1.00 93.12 81 TYR A CA 1
ATOM 684 C C . TYR A 1 81 ? 20.668 -7.324 -25.081 1.00 93.12 81 TYR A C 1
ATOM 686 O O . TYR A 1 81 ? 20.212 -6.602 -24.191 1.00 93.12 81 TYR A O 1
ATOM 694 N N . GLY A 1 82 ? 21.670 -6.899 -25.854 1.00 94.62 82 GLY A N 1
ATOM 695 C CA . GLY A 1 82 ? 22.274 -5.567 -25.753 1.00 94.62 82 GLY A CA 1
ATOM 696 C C . GLY A 1 82 ? 23.402 -5.443 -24.721 1.00 94.62 82 GLY A C 1
ATOM 697 O O . GLY A 1 82 ? 24.035 -6.424 -24.327 1.00 94.62 82 GLY A O 1
ATOM 698 N N . LYS A 1 83 ? 23.681 -4.196 -24.316 1.00 96.62 83 LYS A N 1
ATOM 699 C CA . LYS A 1 83 ? 24.882 -3.836 -23.541 1.00 96.62 83 LYS A CA 1
ATOM 700 C C . LYS A 1 83 ? 24.977 -4.603 -22.204 1.00 96.62 83 LYS A C 1
ATOM 702 O O . LYS A 1 83 ? 23.957 -4.689 -21.508 1.00 96.62 83 LYS A O 1
ATOM 707 N N . PRO A 1 84 ? 26.183 -5.038 -21.775 1.00 96.06 84 PRO A N 1
ATOM 708 C CA . PRO A 1 84 ? 26.397 -5.818 -20.546 1.00 96.06 84 PRO A CA 1
ATOM 709 C C . PRO A 1 84 ? 25.725 -5.247 -19.288 1.00 96.06 84 PRO A C 1
ATOM 711 O O . PRO A 1 84 ? 25.132 -5.981 -18.500 1.00 96.06 84 PRO A O 1
ATOM 714 N N . VAL A 1 85 ? 25.689 -3.917 -19.145 1.00 96.50 85 VAL A N 1
ATOM 715 C CA . VAL A 1 85 ? 25.061 -3.230 -17.999 1.00 96.50 85 VAL A CA 1
ATOM 716 C C . VAL A 1 85 ? 23.568 -3.561 -17.798 1.00 96.50 85 VAL A C 1
ATOM 718 O O . VAL A 1 85 ? 23.046 -3.436 -16.692 1.00 96.50 85 VAL A O 1
ATOM 721 N N . ARG A 1 86 ? 22.847 -3.998 -18.844 1.00 94.31 86 ARG A N 1
ATOM 722 C CA . ARG A 1 86 ? 21.402 -4.314 -18.791 1.00 94.31 86 ARG A CA 1
ATOM 723 C C . ARG A 1 86 ? 21.100 -5.811 -18.667 1.00 94.31 86 ARG A C 1
ATOM 725 O O . ARG A 1 86 ? 19.917 -6.185 -18.675 1.00 94.31 86 ARG A O 1
ATOM 732 N N . GLN A 1 87 ? 22.136 -6.642 -18.527 1.00 94.94 87 GLN A N 1
ATOM 733 C CA . GLN A 1 87 ? 22.014 -8.099 -18.534 1.00 94.94 87 GLN A CA 1
ATOM 734 C C . GLN A 1 87 ? 21.613 -8.718 -17.185 1.00 94.94 87 GLN A C 1
ATOM 736 O O . GLN A 1 87 ? 21.259 -9.890 -17.133 1.00 94.94 87 GLN A O 1
ATOM 741 N N . GLY A 1 88 ? 21.569 -7.946 -16.092 1.00 95.19 88 GLY A N 1
ATOM 742 C CA . GLY A 1 88 ? 21.150 -8.446 -14.777 1.00 95.19 88 GLY A CA 1
ATOM 743 C C . GLY A 1 88 ? 19.690 -8.938 -14.724 1.00 95.19 88 GLY A C 1
ATOM 744 O O . GLY A 1 88 ? 18.770 -8.248 -15.170 1.00 95.19 88 GLY A O 1
ATOM 745 N N . VAL A 1 89 ? 19.466 -10.116 -14.120 1.00 95.50 89 VAL A N 1
ATOM 746 C CA . VAL A 1 89 ? 18.140 -10.774 -14.063 1.00 95.50 89 VAL A CA 1
ATOM 747 C C . VAL A 1 89 ? 17.625 -11.012 -12.633 1.00 95.50 89 VAL A C 1
ATOM 749 O O . VAL A 1 89 ? 16.478 -10.666 -12.337 1.00 95.50 89 VAL A O 1
ATOM 752 N N . ASN A 1 90 ? 18.437 -11.591 -11.740 1.00 93.94 90 ASN A N 1
ATOM 753 C CA . ASN A 1 90 ? 17.963 -12.131 -10.451 1.00 93.94 90 ASN A CA 1
ATOM 754 C C . ASN A 1 90 ? 17.942 -11.108 -9.299 1.00 93.94 90 ASN A C 1
ATOM 756 O O . ASN A 1 90 ? 16.990 -11.062 -8.521 1.00 93.94 90 ASN A O 1
ATOM 760 N N . HIS A 1 91 ? 18.963 -10.255 -9.195 1.00 93.50 91 HIS A N 1
ATOM 761 C CA . HIS A 1 91 ? 19.171 -9.364 -8.042 1.00 93.50 91 HIS A CA 1
ATOM 762 C C . HIS A 1 91 ? 18.435 -8.012 -8.143 1.00 93.50 91 HIS A C 1
ATOM 764 O O . HIS A 1 91 ? 18.743 -7.065 -7.418 1.00 93.50 91 HIS A O 1
ATOM 770 N N . LEU A 1 92 ? 17.432 -7.910 -9.020 1.00 94.38 92 LEU A N 1
ATOM 771 C CA . LEU A 1 92 ? 16.676 -6.678 -9.237 1.00 94.38 92 LEU A CA 1
ATOM 772 C C . LEU A 1 92 ? 15.641 -6.439 -8.130 1.00 94.38 92 LEU A C 1
ATOM 774 O O . LEU A 1 92 ? 14.742 -7.246 -7.881 1.00 94.38 92 LEU A O 1
ATOM 778 N N . LYS A 1 93 ? 15.727 -5.273 -7.490 1.00 94.50 93 LYS A N 1
ATOM 779 C CA . LYS A 1 93 ? 14.759 -4.833 -6.480 1.00 94.50 93 LYS A CA 1
ATOM 780 C C . LYS A 1 93 ? 13.585 -4.140 -7.163 1.00 94.50 93 LYS A C 1
ATOM 782 O O . LYS A 1 93 ? 13.767 -3.290 -8.033 1.00 94.50 93 LYS A O 1
ATOM 787 N N . PHE A 1 94 ? 12.365 -4.474 -6.755 1.00 94.19 94 PHE A N 1
ATOM 788 C CA . PHE A 1 94 ? 11.188 -3.790 -7.281 1.00 94.19 94 PHE A CA 1
ATOM 789 C C . PHE A 1 94 ? 11.096 -2.367 -6.715 1.00 94.19 94 PHE A C 1
ATOM 791 O O . PHE A 1 94 ? 11.240 -2.171 -5.511 1.00 94.19 94 PHE A O 1
ATOM 798 N N . GLN A 1 95 ? 10.807 -1.382 -7.570 1.00 92.19 95 GLN A N 1
ATOM 799 C CA . GLN A 1 95 ? 10.755 0.034 -7.176 1.00 92.19 95 GLN A CA 1
ATOM 800 C C . GLN A 1 95 ? 9.672 0.335 -6.126 1.00 92.19 95 GLN A C 1
ATOM 802 O O . GLN A 1 95 ? 9.799 1.270 -5.339 1.00 92.19 95 GLN A O 1
ATOM 807 N N . ARG A 1 96 ? 8.582 -0.445 -6.103 1.00 94.06 96 ARG A N 1
ATOM 808 C CA . ARG A 1 96 ? 7.468 -0.253 -5.164 1.00 94.06 96 ARG A CA 1
ATOM 809 C C . ARG A 1 96 ? 7.580 -1.218 -3.990 1.00 94.06 96 ARG A C 1
ATOM 811 O O . ARG A 1 96 ? 7.883 -2.395 -4.158 1.00 94.06 96 ARG A O 1
ATOM 818 N N . SER A 1 97 ? 7.240 -0.748 -2.795 1.00 96.31 97 SER A N 1
ATOM 819 C CA . SER A 1 97 ? 7.167 -1.597 -1.606 1.00 96.31 97 SER A CA 1
ATOM 820 C C . SER A 1 97 ? 6.092 -2.688 -1.711 1.00 96.31 97 SER A C 1
ATOM 822 O O . SER A 1 97 ? 5.032 -2.492 -2.309 1.00 96.31 97 SER A O 1
ATOM 824 N N . LEU A 1 98 ? 6.317 -3.818 -1.027 1.00 97.75 98 LEU A N 1
ATOM 825 C CA . LEU A 1 98 ? 5.351 -4.927 -0.929 1.00 97.75 98 LEU A CA 1
ATOM 826 C C . LEU A 1 98 ? 3.986 -4.481 -0.378 1.00 97.75 98 LEU A C 1
ATOM 828 O O . LEU A 1 98 ? 2.955 -5.004 -0.788 1.00 97.75 98 LEU A O 1
ATOM 832 N N . ARG A 1 99 ? 3.970 -3.466 0.495 1.00 98.00 99 ARG A N 1
ATOM 833 C CA . ARG A 1 99 ? 2.741 -2.846 1.014 1.00 98.00 99 ARG A CA 1
ATOM 834 C C . ARG A 1 99 ? 1.940 -2.128 -0.079 1.00 98.00 99 ARG A C 1
ATOM 836 O O . ARG A 1 99 ? 0.723 -2.223 -0.091 1.00 98.00 99 ARG A O 1
ATOM 843 N N . SER A 1 100 ? 2.605 -1.450 -1.014 1.00 97.62 100 SER A N 1
ATOM 844 C CA . SER A 1 100 ? 1.929 -0.829 -2.163 1.00 97.62 100 SER A CA 1
ATOM 845 C C . SER A 1 100 ? 1.400 -1.880 -3.142 1.00 97.62 100 SER A C 1
ATOM 847 O O . SER A 1 100 ? 0.304 -1.718 -3.666 1.00 97.62 100 SER A O 1
ATOM 849 N N . ILE A 1 101 ? 2.124 -2.990 -3.332 1.00 97.75 101 ILE A N 1
ATOM 850 C CA . ILE A 1 101 ? 1.629 -4.133 -4.118 1.00 97.75 101 ILE A CA 1
ATOM 851 C C . ILE A 1 101 ? 0.383 -4.749 -3.464 1.00 97.75 101 ILE A C 1
ATOM 853 O O . ILE A 1 101 ? -0.561 -5.101 -4.165 1.00 97.75 101 ILE A O 1
ATOM 857 N N . ALA A 1 102 ? 0.368 -4.875 -2.133 1.00 98.25 102 ALA A N 1
ATOM 858 C CA . ALA A 1 102 ? -0.790 -5.354 -1.379 1.00 98.25 102 ALA A CA 1
ATOM 859 C C . ALA A 1 102 ? -2.028 -4.471 -1.610 1.00 98.25 102 ALA A C 1
ATOM 861 O O . ALA A 1 102 ? -3.094 -4.988 -1.939 1.00 98.25 102 ALA A O 1
ATOM 862 N N . GLU A 1 103 ? -1.870 -3.148 -1.494 1.00 98.50 103 GLU A N 1
ATOM 863 C CA . GLU A 1 103 ? -2.938 -2.178 -1.767 1.00 98.50 103 GLU A CA 1
ATOM 864 C C . GLU A 1 103 ? -3.472 -2.310 -3.196 1.00 98.50 103 GLU A C 1
ATOM 866 O O . GLU A 1 103 ? -4.681 -2.376 -3.389 1.00 98.50 103 GLU A O 1
ATOM 871 N N . GLU A 1 104 ? -2.587 -2.417 -4.189 1.00 97.88 104 GLU A N 1
ATOM 872 C CA . GLU A 1 104 ? -2.980 -2.545 -5.594 1.00 97.88 104 GLU A CA 1
ATOM 873 C C . GLU A 1 104 ? -3.708 -3.866 -5.888 1.00 97.88 104 GLU A C 1
ATOM 875 O O . GLU A 1 104 ? -4.709 -3.869 -6.601 1.00 97.88 104 GLU A O 1
ATOM 880 N N . ARG A 1 105 ? -3.258 -4.990 -5.313 1.00 98.19 105 ARG A N 1
ATOM 881 C CA . ARG A 1 105 ? -3.945 -6.288 -5.446 1.00 98.19 105 ARG A CA 1
ATOM 882 C C . ARG A 1 105 ? -5.372 -6.227 -4.905 1.00 98.19 105 ARG A C 1
ATOM 884 O O . ARG A 1 105 ? -6.294 -6.706 -5.560 1.00 98.19 105 ARG A O 1
ATOM 891 N N . VAL A 1 106 ? -5.550 -5.622 -3.731 1.00 98.25 106 VAL A N 1
ATOM 892 C CA . VAL A 1 106 ? -6.871 -5.464 -3.111 1.00 98.25 106 VAL A CA 1
ATOM 893 C C . VAL A 1 106 ? -7.733 -4.477 -3.897 1.00 98.25 106 VAL A C 1
ATOM 895 O O . VAL A 1 106 ? -8.889 -4.786 -4.164 1.00 98.25 106 VAL A O 1
ATOM 898 N N . GLY A 1 107 ? -7.180 -3.340 -4.330 1.00 97.56 107 GLY A N 1
ATOM 899 C CA . GLY A 1 107 ? -7.901 -2.344 -5.131 1.00 97.56 107 GLY A CA 1
ATOM 900 C C . GLY A 1 107 ? -8.379 -2.880 -6.484 1.00 97.56 107 GLY A C 1
ATOM 901 O O . GLY A 1 107 ? -9.464 -2.527 -6.933 1.00 97.56 107 GLY A O 1
ATOM 902 N N . ARG A 1 108 ? -7.619 -3.791 -7.110 1.00 97.44 108 ARG A N 1
ATOM 903 C CA . ARG A 1 108 ? -8.061 -4.497 -8.326 1.00 97.44 108 ARG A CA 1
ATOM 904 C C . ARG A 1 108 ? -9.205 -5.474 -8.053 1.00 97.44 108 ARG A C 1
ATOM 906 O O . ARG A 1 108 ? -10.131 -5.529 -8.849 1.00 97.44 108 ARG A O 1
ATOM 913 N N . ARG A 1 109 ? -9.156 -6.221 -6.940 1.00 96.81 109 ARG A N 1
ATOM 914 C CA . ARG A 1 109 ? -10.224 -7.167 -6.561 1.00 96.81 109 ARG A CA 1
ATOM 915 C C . ARG A 1 109 ? -11.506 -6.455 -6.115 1.00 96.81 109 ARG A C 1
ATOM 917 O O . ARG A 1 109 ? -12.591 -6.931 -6.406 1.00 96.81 109 ARG A O 1
ATOM 924 N N . CYS A 1 110 ? -11.379 -5.334 -5.409 1.00 95.75 110 CYS A N 1
ATOM 925 C CA . CYS A 1 110 ? -12.493 -4.559 -4.859 1.00 95.75 110 CYS A CA 1
ATOM 926 C C . CYS A 1 110 ? -12.689 -3.256 -5.648 1.00 9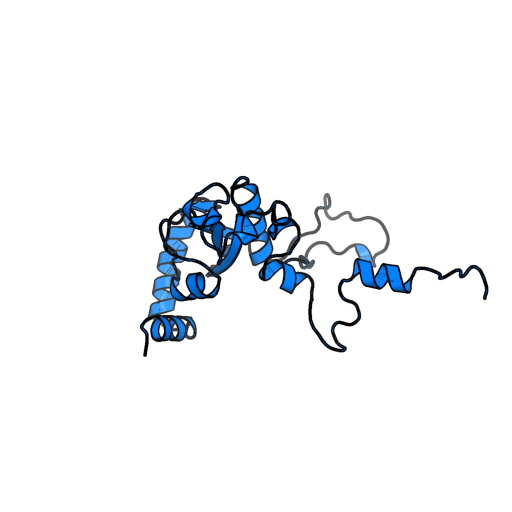5.75 110 CYS A C 1
ATOM 928 O O . CYS A 1 110 ? -12.476 -2.168 -5.113 1.00 95.75 110 CYS A O 1
ATOM 930 N N . GLY A 1 111 ? -13.049 -3.362 -6.931 1.00 92.94 111 GLY A N 1
ATOM 931 C CA . GLY A 1 111 ? -13.065 -2.222 -7.857 1.00 92.94 111 GLY A CA 1
ATOM 932 C C . GLY A 1 111 ? -14.061 -1.104 -7.516 1.00 92.94 111 GLY A C 1
ATOM 933 O O . GLY A 1 111 ? -13.819 0.050 -7.874 1.00 92.94 111 GLY A O 1
ATOM 934 N N . ASN A 1 112 ? -15.145 -1.428 -6.806 1.00 95.94 112 ASN A N 1
ATOM 935 C CA . ASN A 1 112 ? -16.154 -0.480 -6.322 1.00 95.94 112 ASN A CA 1
ATOM 936 C C . ASN A 1 112 ? -15.704 0.298 -5.071 1.00 95.94 112 ASN A C 1
ATOM 938 O O . ASN A 1 112 ? -16.186 1.401 -4.820 1.00 95.94 112 ASN A O 1
ATOM 942 N N . LEU A 1 113 ? -14.756 -0.242 -4.302 1.00 97.50 113 LEU A N 1
ATOM 943 C CA . LEU A 1 113 ? -14.286 0.356 -3.056 1.00 97.50 113 LEU A CA 1
ATOM 944 C C . LEU A 1 113 ? -13.093 1.302 -3.283 1.00 97.50 113 LEU A C 1
ATOM 946 O O . LEU A 1 113 ? -12.400 1.282 -4.302 1.00 97.50 113 LEU A O 1
ATOM 950 N N . ARG A 1 114 ? -12.818 2.153 -2.293 1.00 98.19 114 ARG A N 1
ATOM 951 C CA . ARG A 1 114 ? -11.667 3.064 -2.262 1.00 98.19 114 ARG A CA 1
ATOM 952 C C . ARG A 1 114 ? -10.640 2.596 -1.245 1.00 98.19 114 ARG A C 1
ATOM 954 O O . ARG A 1 114 ? -10.950 2.477 -0.064 1.00 98.19 114 ARG A O 1
ATOM 961 N N . VAL A 1 115 ? -9.389 2.409 -1.667 1.00 98.44 115 VAL A N 1
ATOM 962 C CA . VAL A 1 115 ? -8.284 2.154 -0.730 1.00 98.44 115 VAL A CA 1
ATOM 963 C C . VAL A 1 115 ? -7.996 3.425 0.069 1.00 98.44 115 VAL A C 1
ATOM 965 O O . VAL A 1 115 ? -7.555 4.441 -0.482 1.00 98.44 115 VAL A O 1
ATOM 968 N N . LEU A 1 116 ? -8.211 3.366 1.384 1.00 98.00 116 LEU A N 1
ATOM 969 C CA . LEU A 1 116 ? -7.869 4.446 2.304 1.00 98.00 116 LEU A CA 1
ATOM 970 C C . LEU A 1 116 ? -6.388 4.365 2.677 1.00 98.00 116 LEU A C 1
ATOM 972 O O . LEU A 1 116 ? -5.622 5.302 2.421 1.00 98.00 116 LEU A O 1
ATOM 976 N N . ASN A 1 117 ? -5.991 3.236 3.268 1.00 98.31 117 ASN A N 1
ATOM 977 C CA . ASN A 1 117 ? -4.642 2.972 3.759 1.00 98.31 117 ASN A CA 1
ATOM 978 C C . ASN A 1 117 ? -4.438 1.466 4.004 1.00 98.31 117 ASN A C 1
ATOM 980 O O . ASN A 1 117 ? -5.354 0.670 3.839 1.00 98.31 117 ASN A O 1
ATOM 984 N N . SER A 1 118 ? -3.253 1.067 4.450 1.00 98.38 118 SER A N 1
ATOM 985 C CA . SER A 1 118 ? -2.943 -0.329 4.793 1.00 98.38 118 SER A CA 1
ATOM 986 C C . SER A 1 118 ? -1.980 -0.427 5.972 1.00 98.38 118 SER A C 1
ATOM 988 O O . SER A 1 118 ? -1.354 0.565 6.332 1.00 98.38 118 SER A O 1
ATOM 990 N N . TYR A 1 119 ? -1.794 -1.596 6.577 1.00 98.44 119 TYR A N 1
ATOM 991 C CA . TYR A 1 119 ? -0.749 -1.820 7.580 1.00 98.44 119 TYR A CA 1
ATOM 992 C C . TYR A 1 119 ? -0.276 -3.269 7.616 1.00 98.44 119 TYR A C 1
ATOM 994 O O . TYR A 1 119 ? -0.960 -4.185 7.174 1.00 98.44 119 TYR A O 1
ATOM 1002 N N . TRP A 1 120 ? 0.944 -3.459 8.122 1.00 98.00 120 TRP A N 1
ATOM 1003 C CA . TRP A 1 120 ? 1.529 -4.780 8.333 1.00 98.00 120 TRP A CA 1
ATOM 1004 C C . TRP A 1 120 ? 0.861 -5.480 9.517 1.00 98.00 120 TRP A C 1
ATOM 1006 O O . TRP A 1 120 ? 0.652 -4.853 10.562 1.00 98.00 120 TRP A O 1
ATOM 1016 N N . VAL A 1 121 ? 0.582 -6.772 9.352 1.00 96.81 121 VAL A N 1
ATOM 1017 C CA . VAL A 1 121 ? -0.011 -7.615 10.398 1.00 96.81 121 VAL A CA 1
ATOM 1018 C C . VAL A 1 121 ? 0.928 -8.737 10.805 1.00 96.81 121 VAL A C 1
ATOM 1020 O O . VAL A 1 121 ? 1.097 -8.963 11.999 1.00 96.81 121 VAL A O 1
ATOM 1023 N N . ASN A 1 122 ? 1.524 -9.431 9.833 1.00 97.12 122 ASN A N 1
ATOM 1024 C CA . ASN A 1 122 ? 2.370 -10.590 10.097 1.00 97.12 122 ASN A CA 1
ATOM 1025 C C . ASN A 1 122 ? 3.347 -10.866 8.940 1.00 97.12 122 ASN A C 1
ATOM 1027 O O . ASN A 1 122 ? 3.219 -10.294 7.852 1.00 97.12 122 ASN A O 1
ATOM 1031 N N . GLN A 1 123 ? 4.325 -11.747 9.146 1.00 97.25 123 GLN A N 1
ATOM 1032 C CA . GLN A 1 123 ? 5.195 -12.273 8.092 1.00 97.25 123 GLN A CA 1
ATOM 1033 C C . GLN A 1 123 ? 5.717 -13.671 8.445 1.00 97.25 123 GLN A C 1
ATOM 1035 O O . GLN A 1 123 ? 5.995 -13.949 9.607 1.00 97.25 123 GLN A O 1
ATOM 1040 N N . ASP A 1 124 ? 5.922 -14.509 7.435 1.00 95.88 124 ASP A N 1
ATOM 1041 C CA . ASP A 1 124 ? 6.722 -15.737 7.518 1.00 95.88 124 ASP A CA 1
ATOM 1042 C C . ASP A 1 124 ? 7.889 -15.659 6.524 1.00 95.88 124 ASP A C 1
ATOM 1044 O O . ASP A 1 124 ? 8.139 -14.598 5.946 1.00 95.88 124 ASP A O 1
ATOM 1048 N N . GLY A 1 125 ? 8.644 -16.744 6.338 1.00 95.88 125 GLY A N 1
ATOM 1049 C CA . GLY A 1 125 ? 9.773 -16.783 5.402 1.00 95.88 125 GLY A CA 1
ATOM 1050 C C . GLY A 1 125 ? 9.394 -16.433 3.957 1.00 95.88 125 GLY A C 1
ATOM 1051 O O . GLY A 1 125 ? 10.165 -15.766 3.268 1.00 95.88 125 GLY A O 1
ATOM 1052 N N . VAL A 1 126 ? 8.180 -16.781 3.521 1.00 96.94 126 VAL A N 1
ATOM 1053 C CA . VAL A 1 126 ? 7.757 -16.712 2.113 1.00 96.94 126 VAL A CA 1
ATOM 1054 C C . VAL A 1 126 ? 6.867 -15.502 1.827 1.00 96.94 126 VAL A C 1
ATOM 1056 O O . VAL A 1 126 ? 6.932 -14.933 0.739 1.00 96.94 126 VAL A O 1
ATOM 1059 N N . TYR A 1 127 ? 6.065 -15.052 2.787 1.00 98.19 127 TYR A N 1
ATOM 1060 C CA . TYR A 1 127 ? 5.007 -14.062 2.622 1.00 98.19 127 TYR A CA 1
ATOM 1061 C C . TYR A 1 127 ? 5.058 -12.955 3.681 1.00 98.19 127 TYR A C 1
ATOM 1063 O O . TYR A 1 127 ? 5.499 -13.119 4.819 1.00 98.19 127 TYR A O 1
ATOM 1071 N N . LYS A 1 128 ? 4.561 -11.780 3.291 1.00 98.25 128 LYS A N 1
ATOM 1072 C CA . LYS A 1 128 ? 4.156 -10.702 4.198 1.00 98.25 128 LYS A CA 1
ATOM 1073 C C . LYS A 1 128 ? 2.653 -10.509 4.104 1.00 98.25 128 LYS A C 1
ATOM 1075 O O . LYS A 1 128 ? 2.103 -10.476 3.004 1.00 98.25 128 LYS A O 1
ATOM 1080 N N . TYR A 1 129 ? 2.024 -10.325 5.256 1.00 98.31 129 TYR A N 1
ATOM 1081 C CA . TYR A 1 129 ? 0.586 -10.160 5.394 1.00 98.31 129 TYR A CA 1
ATOM 1082 C C . TYR A 1 129 ? 0.265 -8.707 5.741 1.00 98.31 129 TYR A C 1
ATOM 1084 O O . TYR A 1 129 ? 0.853 -8.115 6.657 1.00 98.31 129 TYR A O 1
ATOM 1092 N N . TYR A 1 130 ? -0.678 -8.138 5.000 1.00 98.62 130 TYR A N 1
ATOM 1093 C CA . TYR A 1 130 ? -1.154 -6.774 5.183 1.00 98.62 130 TYR A CA 1
ATOM 1094 C C . TYR A 1 130 ? -2.672 -6.760 5.327 1.00 98.62 130 TYR A C 1
ATOM 1096 O O . TYR A 1 130 ? -3.371 -7.512 4.652 1.00 98.62 130 TYR A O 1
ATOM 1104 N N . GLU A 1 131 ? -3.166 -5.858 6.167 1.00 98.62 131 GLU A N 1
ATOM 1105 C CA . GLU A 1 131 ? -4.571 -5.461 6.185 1.00 98.62 131 GLU A CA 1
ATOM 1106 C C . GLU A 1 131 ? -4.710 -4.140 5.430 1.00 98.62 131 GLU A C 1
ATOM 1108 O O . GLU A 1 131 ? -3.984 -3.176 5.692 1.00 98.62 131 GLU A O 1
ATOM 1113 N N . VAL A 1 132 ? -5.618 -4.110 4.461 1.00 98.62 132 VAL A N 1
ATOM 1114 C CA . VAL A 1 132 ? -5.949 -2.941 3.648 1.00 98.62 132 VAL A CA 1
ATOM 1115 C C . VAL A 1 132 ? -7.314 -2.434 4.092 1.00 98.62 132 VAL A C 1
ATOM 1117 O O . VAL A 1 132 ? -8.292 -3.180 4.096 1.00 98.62 132 VAL A O 1
ATOM 1120 N N . ILE A 1 133 ? -7.357 -1.162 4.479 1.00 98.56 133 ILE A N 1
ATOM 1121 C CA . ILE A 1 133 ? -8.571 -0.450 4.864 1.00 98.56 133 ILE A CA 1
ATOM 1122 C C . ILE A 1 133 ? -9.191 0.115 3.591 1.00 98.56 133 ILE A C 1
ATOM 1124 O O . ILE A 1 133 ? -8.579 0.930 2.891 1.00 98.56 133 ILE A O 1
ATOM 1128 N N . LEU A 1 134 ? -10.412 -0.314 3.321 1.00 98.19 134 LEU A N 1
ATOM 1129 C CA . LEU A 1 134 ? -11.233 0.117 2.207 1.00 98.19 134 LEU A CA 1
ATOM 1130 C C . LEU A 1 134 ? -12.439 0.894 2.728 1.00 98.19 134 LEU A C 1
ATOM 1132 O O . LEU A 1 134 ? -12.913 0.667 3.843 1.00 98.19 134 LEU A O 1
ATOM 1136 N N . VAL A 1 135 ? -12.927 1.801 1.895 1.00 98.12 135 VAL A N 1
ATOM 1137 C CA . VAL A 1 135 ? -14.126 2.594 2.145 1.00 98.12 135 VAL A CA 1
ATOM 1138 C C . VAL A 1 135 ? -15.063 2.436 0.956 1.00 98.12 135 VAL A C 1
ATOM 1140 O O . VAL A 1 135 ? -14.617 2.528 -0.187 1.00 98.12 135 VAL A O 1
ATOM 1143 N N . ASP A 1 136 ? -16.341 2.193 1.220 1.00 97.88 136 ASP A N 1
ATOM 1144 C CA . ASP A 1 136 ? -17.391 2.173 0.208 1.00 97.88 136 ASP A CA 1
ATOM 1145 C C . ASP A 1 136 ? -17.888 3.602 -0.061 1.00 97.88 136 ASP A C 1
ATOM 1147 O O . ASP A 1 136 ? -18.519 4.201 0.815 1.00 97.88 136 ASP A O 1
ATOM 1151 N N . PRO A 1 137 ? -17.604 4.175 -1.244 1.00 97.81 137 PRO A N 1
ATOM 1152 C CA . PRO A 1 137 ? -18.048 5.520 -1.578 1.00 97.81 137 PRO A CA 1
ATOM 1153 C C . PRO A 1 137 ? -19.562 5.619 -1.815 1.00 97.81 137 PRO A C 1
ATOM 1155 O O . PRO A 1 137 ? -20.066 6.735 -1.854 1.00 97.81 137 PRO A O 1
ATOM 1158 N N . SER A 1 138 ? -20.272 4.496 -1.974 1.00 96.94 138 SER A N 1
ATOM 1159 C CA . SER A 1 138 ? -21.719 4.451 -2.244 1.00 96.94 138 SER A CA 1
ATOM 1160 C C . SER A 1 138 ? -22.552 4.428 -0.957 1.00 96.94 138 SER A C 1
ATOM 1162 O O . SER A 1 138 ? -23.766 4.621 -0.981 1.00 96.94 138 SER A O 1
ATOM 1164 N N . HIS A 1 139 ? -21.915 4.182 0.192 1.00 97.94 139 HIS A N 1
ATOM 1165 C CA . HIS A 1 139 ? -22.607 4.023 1.463 1.00 97.94 139 HIS A CA 1
ATOM 1166 C C . HIS A 1 139 ? -22.931 5.382 2.108 1.00 97.94 139 HIS A C 1
ATOM 1168 O O . HIS A 1 139 ? -22.029 6.177 2.382 1.00 97.94 139 HIS A O 1
ATOM 1174 N N . LYS A 1 140 ? -24.200 5.624 2.478 1.00 97.69 140 LYS A N 1
ATOM 1175 C CA . LYS A 1 140 ? -24.672 6.904 3.065 1.00 97.69 140 LYS A CA 1
ATOM 1176 C C . LYS A 1 140 ? -23.850 7.358 4.280 1.00 97.69 140 LYS A C 1
ATOM 1178 O O . LYS A 1 140 ? -23.516 8.533 4.398 1.00 97.69 140 LYS A O 1
ATOM 1183 N N . ALA A 1 141 ? -23.469 6.420 5.153 1.00 97.56 141 ALA A N 1
ATOM 1184 C CA . ALA A 1 141 ? -22.621 6.691 6.323 1.00 97.56 141 ALA A CA 1
ATOM 1185 C C . ALA A 1 141 ? -21.209 7.225 5.988 1.00 97.56 141 ALA A C 1
ATOM 1187 O O . ALA A 1 141 ? -20.543 7.783 6.863 1.00 97.56 141 ALA A O 1
ATOM 1188 N N . ILE A 1 142 ? -20.733 7.036 4.754 1.00 98.12 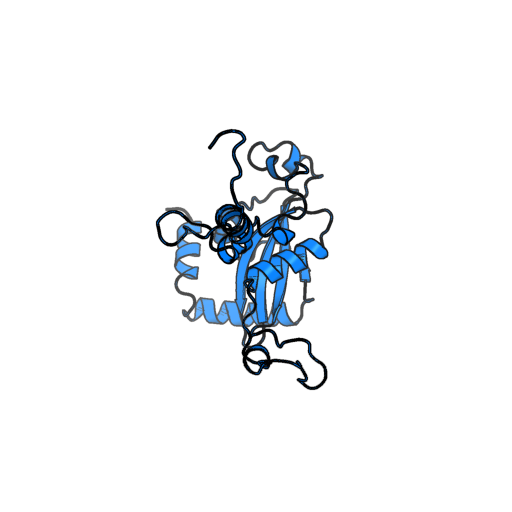142 ILE A N 1
ATOM 1189 C CA . ILE A 1 142 ? -19.483 7.607 4.240 1.00 98.12 142 ILE A CA 1
ATOM 1190 C C . ILE A 1 142 ? -19.765 8.931 3.540 1.00 98.12 142 ILE A C 1
ATOM 1192 O O . ILE A 1 142 ? -19.097 9.913 3.846 1.00 98.12 142 ILE A O 1
ATOM 1196 N N . CYS A 1 143 ? -20.768 8.978 2.657 1.00 97.31 143 CYS A N 1
ATOM 1197 C CA . CYS A 1 143 ? -21.110 10.186 1.900 1.00 97.31 143 CYS A CA 1
ATOM 1198 C C . CYS A 1 143 ? -21.457 11.373 2.811 1.00 97.31 143 CYS A C 1
ATOM 1200 O O . CYS A 1 143 ? -21.053 12.498 2.535 1.00 97.31 143 CYS A O 1
ATOM 1202 N N . ARG A 1 144 ? -22.175 11.117 3.913 1.00 97.19 144 ARG A N 1
ATOM 1203 C CA . ARG A 1 144 ? -22.624 12.148 4.861 1.00 97.19 144 ARG A CA 1
ATOM 1204 C C . ARG A 1 144 ? -21.585 12.525 5.920 1.00 97.19 144 ARG A C 1
ATOM 1206 O O . ARG A 1 144 ? -21.799 13.495 6.632 1.00 97.19 144 ARG A O 1
ATOM 1213 N N . ASP A 1 145 ? -20.491 11.772 6.073 1.00 97.31 145 ASP A N 1
ATOM 1214 C CA . ASP A 1 145 ? -19.483 12.083 7.096 1.00 97.31 145 ASP A CA 1
ATOM 1215 C C . ASP A 1 145 ? -18.437 13.073 6.556 1.00 97.31 145 ASP A C 1
ATOM 1217 O O . ASP A 1 145 ? -17.595 12.668 5.744 1.00 97.31 145 ASP A O 1
ATOM 1221 N N . PRO A 1 146 ? -18.408 14.326 7.052 1.00 97.06 146 PRO A N 1
ATOM 1222 C CA . PRO A 1 146 ? -17.493 15.358 6.564 1.00 97.06 146 PRO A CA 1
ATOM 1223 C C . PRO A 1 146 ? -16.009 15.014 6.773 1.00 97.06 146 PRO A C 1
ATOM 1225 O O . PRO A 1 146 ? -15.135 15.596 6.138 1.00 97.06 146 PRO A O 1
ATOM 1228 N N . ARG A 1 147 ? -15.681 14.048 7.640 1.00 97.06 147 ARG A N 1
ATOM 1229 C CA . ARG A 1 147 ? -14.291 13.646 7.915 1.00 97.06 147 ARG A CA 1
ATOM 1230 C C . ARG A 1 147 ? -13.705 12.728 6.841 1.00 97.06 147 ARG A C 1
ATOM 1232 O O . ARG A 1 147 ? -12.482 12.615 6.738 1.00 97.06 147 ARG A O 1
ATOM 1239 N N . ILE A 1 148 ? -14.545 12.022 6.081 1.00 97.56 148 ILE A N 1
ATOM 1240 C CA . ILE A 1 148 ? -14.105 11.008 5.107 1.00 97.56 148 ILE A CA 1
ATOM 1241 C C . ILE A 1 148 ? -14.724 11.178 3.721 1.00 97.56 148 ILE A C 1
ATOM 1243 O O . ILE A 1 148 ? -14.146 10.671 2.761 1.00 97.56 148 ILE A O 1
ATOM 1247 N N . ASN A 1 149 ? -15.842 11.899 3.588 1.00 97.19 149 ASN A N 1
ATOM 1248 C CA . ASN A 1 149 ? -16.562 12.066 2.323 1.00 97.19 149 ASN A CA 1
ATOM 1249 C C . ASN A 1 149 ? -15.689 12.609 1.178 1.00 97.19 149 ASN A C 1
ATOM 1251 O O . ASN A 1 149 ? -15.964 12.296 0.023 1.00 97.19 149 ASN A O 1
ATOM 1255 N N . TRP A 1 150 ? -14.576 13.293 1.472 1.00 97.94 150 TRP A N 1
ATOM 1256 C CA . TRP A 1 150 ? -13.565 13.661 0.479 1.00 97.94 150 TRP A CA 1
ATOM 1257 C C . TRP A 1 150 ? -13.174 12.479 -0.419 1.00 97.94 150 TRP A C 1
ATOM 1259 O O . TRP A 1 150 ? -13.014 12.665 -1.616 1.00 97.94 150 TRP A O 1
ATOM 1269 N N . ILE A 1 151 ? -13.082 11.246 0.104 1.00 97.38 151 ILE A N 1
ATOM 1270 C CA . ILE A 1 151 ? -12.661 10.059 -0.663 1.00 97.38 151 ILE A CA 1
ATOM 1271 C C . ILE A 1 151 ? -13.686 9.612 -1.721 1.00 97.38 151 ILE A C 1
ATOM 1273 O O . 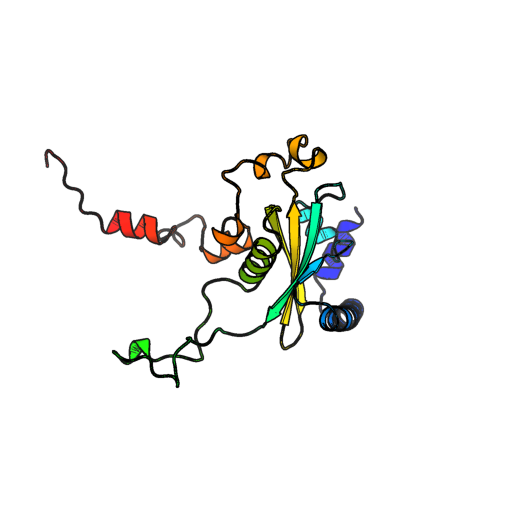ILE A 1 151 ? -13.346 8.838 -2.626 1.00 97.38 151 ILE A O 1
ATOM 1277 N N . VAL A 1 152 ? -14.931 10.083 -1.614 1.00 97.56 152 VAL A N 1
ATOM 1278 C CA . VAL A 1 152 ? -16.025 9.774 -2.544 1.00 97.56 152 VAL A CA 1
ATOM 1279 C C . VAL A 1 152 ? -15.777 10.447 -3.894 1.00 97.56 152 VAL A C 1
ATOM 1281 O O . VAL A 1 152 ? -16.026 9.824 -4.933 1.00 97.56 152 VAL A O 1
ATOM 1284 N N . ASN A 1 153 ? -15.185 11.649 -3.889 1.00 97.50 153 ASN A N 1
ATOM 1285 C CA . ASN A 1 153 ? -14.979 12.452 -5.092 1.00 97.50 153 ASN A CA 1
ATOM 1286 C C . ASN A 1 153 ? -14.255 11.659 -6.201 1.00 97.50 153 ASN A C 1
ATOM 1288 O O . ASN A 1 153 ? -13.305 10.909 -5.923 1.00 97.50 153 ASN A O 1
ATOM 1292 N N . PRO A 1 154 ? -14.632 11.843 -7.482 1.00 96.62 154 PRO A N 1
ATOM 1293 C CA . PRO A 1 154 ? -14.040 11.111 -8.603 1.00 96.62 154 PRO A CA 1
ATOM 1294 C C . PRO A 1 154 ? -12.513 11.229 -8.690 1.00 96.62 154 PRO A C 1
ATOM 1296 O O . PRO A 1 154 ? -11.832 10.263 -9.024 1.00 96.62 154 PRO A O 1
ATOM 1299 N N . VAL A 1 155 ? -11.922 12.355 -8.289 1.00 97.50 155 VAL A N 1
ATOM 1300 C CA . VAL A 1 155 ? -10.457 12.537 -8.283 1.00 97.50 155 VAL A CA 1
ATOM 1301 C C . VAL A 1 155 ? -9.715 11.525 -7.396 1.00 97.50 155 VAL A C 1
ATOM 1303 O O . VAL A 1 155 ? -8.511 11.305 -7.564 1.00 97.50 155 VAL A O 1
ATOM 1306 N N . HIS A 1 156 ? -10.419 10.846 -6.486 1.00 97.44 156 HIS A N 1
ATOM 1307 C CA . HIS A 1 156 ? -9.899 9.806 -5.603 1.00 97.44 156 HIS A CA 1
ATOM 1308 C C . HIS A 1 156 ? -10.181 8.370 -6.085 1.00 97.44 156 HIS A C 1
ATOM 1310 O O . HIS A 1 156 ? -9.930 7.426 -5.332 1.00 97.44 156 HIS A O 1
ATOM 1316 N N . LYS A 1 157 ? -10.602 8.143 -7.344 1.00 97.12 157 LYS A N 1
ATOM 1317 C CA . LYS A 1 157 ? -10.668 6.770 -7.896 1.00 97.12 157 LYS A CA 1
ATOM 1318 C C . LYS A 1 157 ? -9.277 6.129 -7.948 1.00 97.12 157 LYS A C 1
ATOM 1320 O O . LYS A 1 157 ? -8.322 6.774 -8.374 1.00 97.12 157 LYS A O 1
ATOM 1325 N N . ARG A 1 158 ? -9.147 4.868 -7.519 1.00 96.69 158 ARG A N 1
ATOM 1326 C CA . ARG A 1 158 ? -7.904 4.068 -7.611 1.00 96.69 158 ARG A CA 1
ATOM 1327 C C . ARG A 1 158 ? -6.635 4.826 -7.170 1.00 96.69 158 ARG A C 1
ATOM 1329 O O . ARG A 1 158 ? -5.685 5.029 -7.933 1.00 96.69 158 ARG A O 1
ATOM 1336 N N . ARG A 1 159 ? -6.640 5.345 -5.937 1.00 97.88 159 ARG A N 1
ATOM 1337 C CA . ARG A 1 159 ? -5.504 6.091 -5.347 1.00 97.88 159 ARG A CA 1
ATOM 1338 C C . ARG A 1 159 ? -4.247 5.232 -5.242 1.00 97.88 159 ARG A C 1
ATOM 1340 O O . ARG A 1 159 ? -3.142 5.744 -5.403 1.00 97.88 159 ARG A O 1
ATOM 1347 N N . GLU A 1 160 ? -4.418 3.946 -4.963 1.00 97.44 160 GLU A N 1
ATOM 1348 C CA . GLU A 1 160 ? -3.361 2.942 -4.868 1.00 97.44 160 GLU A CA 1
ATOM 1349 C C . GLU A 1 160 ? -2.635 2.738 -6.202 1.00 97.44 160 GLU A C 1
ATOM 1351 O O . GLU A 1 160 ? -1.405 2.725 -6.212 1.00 97.44 160 GLU A O 1
ATOM 1356 N N . ALA A 1 161 ? -3.362 2.700 -7.326 1.00 97.12 161 ALA A N 1
ATOM 1357 C CA . ALA A 1 161 ? -2.771 2.567 -8.659 1.00 97.12 161 ALA A CA 1
ATOM 1358 C C . ALA A 1 161 ? -1.892 3.774 -9.033 1.00 97.12 161 ALA A C 1
ATOM 1360 O O . ALA A 1 161 ? -0.859 3.627 -9.681 1.00 97.12 161 ALA A O 1
ATOM 1361 N N . ARG A 1 162 ? -2.263 4.971 -8.561 1.00 96.19 162 ARG A N 1
ATOM 1362 C CA . ARG A 1 162 ? -1.533 6.232 -8.793 1.00 96.19 162 ARG A CA 1
ATOM 1363 C C . ARG A 1 162 ? -0.465 6.534 -7.733 1.00 96.19 162 ARG A C 1
ATOM 1365 O O . ARG A 1 162 ? 0.175 7.584 -7.773 1.00 96.19 162 ARG A O 1
ATOM 1372 N N . GLY A 1 163 ? -0.286 5.656 -6.744 1.00 96.12 163 GLY A N 1
ATOM 1373 C CA . GLY A 1 163 ? 0.674 5.858 -5.658 1.00 96.12 163 GLY A CA 1
ATOM 1374 C C . GLY A 1 163 ? 0.347 7.054 -4.750 1.00 96.12 163 GLY A C 1
ATOM 1375 O O . GLY A 1 163 ? 1.257 7.726 -4.266 1.00 96.12 163 GLY A O 1
ATOM 1376 N N . LEU A 1 164 ? -0.942 7.341 -4.529 1.00 97.12 164 LEU A N 1
ATOM 1377 C CA . LEU A 1 164 ? -1.425 8.432 -3.667 1.00 97.12 164 LEU A CA 1
ATOM 1378 C C . LEU A 1 164 ? -1.722 7.994 -2.221 1.00 97.12 164 LEU A C 1
ATOM 1380 O O . LEU A 1 164 ? -2.017 8.838 -1.369 1.00 97.12 164 LEU A O 1
ATOM 1384 N N . THR A 1 165 ? -1.643 6.694 -1.931 1.00 97.69 165 THR A N 1
ATOM 1385 C CA . THR A 1 165 ? -1.697 6.144 -0.568 1.00 97.69 165 THR A CA 1
ATOM 1386 C C . THR A 1 165 ? -0.415 6.465 0.204 1.00 97.69 165 THR A C 1
ATOM 1388 O O . THR A 1 165 ? 0.586 6.897 -0.370 1.00 97.69 165 THR A O 1
ATOM 1391 N N . SER A 1 166 ? -0.407 6.234 1.521 1.00 96.44 166 SER A N 1
ATOM 1392 C CA . SER A 1 166 ? 0.794 6.481 2.336 1.00 96.44 166 SER A CA 1
ATOM 1393 C C . SER A 1 166 ? 1.993 5.626 1.892 1.00 96.44 166 SER A C 1
ATOM 1395 O O . SER A 1 166 ? 3.117 6.123 1.834 1.00 96.44 166 SER A O 1
ATOM 1397 N N . ALA A 1 167 ? 1.758 4.363 1.512 1.00 97.00 167 ALA A N 1
ATOM 1398 C CA . ALA A 1 167 ? 2.795 3.484 0.977 1.00 97.00 167 ALA A CA 1
ATOM 1399 C C . ALA A 1 167 ? 3.276 3.943 -0.410 1.00 97.00 167 ALA A C 1
ATOM 1401 O O . ALA A 1 167 ? 4.479 3.951 -0.667 1.00 97.00 167 ALA A O 1
ATOM 1402 N N . GLY A 1 168 ? 2.355 4.372 -1.279 1.00 95.62 168 GLY A N 1
ATOM 1403 C CA . GLY A 1 168 ? 2.677 4.899 -2.605 1.00 95.62 168 GLY A CA 1
ATOM 1404 C C . GLY A 1 168 ? 3.512 6.180 -2.555 1.00 95.62 168 GLY A C 1
ATOM 1405 O O . GLY A 1 168 ? 4.557 6.253 -3.197 1.00 95.62 168 GLY A O 1
ATOM 1406 N N . LYS A 1 169 ? 3.114 7.152 -1.724 1.00 95.50 169 LYS A N 1
ATOM 1407 C CA . LYS A 1 169 ? 3.854 8.410 -1.528 1.00 95.50 169 LYS A CA 1
ATOM 1408 C C . LYS A 1 169 ? 5.282 8.167 -1.035 1.00 95.50 169 LYS A C 1
ATOM 1410 O O . LYS A 1 169 ? 6.203 8.799 -1.543 1.00 95.50 169 LYS A O 1
ATOM 1415 N N . LYS A 1 170 ? 5.477 7.206 -0.119 1.00 94.62 170 LYS A N 1
ATOM 1416 C CA . LYS A 1 170 ? 6.814 6.809 0.352 1.00 94.62 170 LYS A CA 1
ATOM 1417 C C . LYS A 1 170 ? 7.679 6.242 -0.778 1.00 94.62 170 LYS A C 1
ATOM 1419 O O . LYS A 1 170 ? 8.839 6.612 -0.886 1.00 94.62 170 LYS A O 1
ATOM 1424 N N . ASN A 1 171 ? 7.121 5.384 -1.635 1.00 93.88 171 ASN A N 1
ATOM 1425 C CA . ASN A 1 171 ? 7.860 4.817 -2.773 1.00 93.88 171 ASN A CA 1
ATOM 1426 C C . ASN A 1 171 ? 8.267 5.884 -3.805 1.00 93.88 171 ASN A C 1
ATOM 1428 O O . ASN A 1 171 ? 9.262 5.717 -4.495 1.00 93.88 171 ASN A O 1
ATOM 1432 N N . ARG A 1 172 ? 7.499 6.976 -3.915 1.00 94.31 172 ARG A N 1
ATOM 1433 C CA . ARG A 1 172 ? 7.794 8.107 -4.809 1.00 94.31 172 ARG A CA 1
ATOM 1434 C C . ARG A 1 172 ? 8.894 9.037 -4.283 1.00 94.31 172 ARG A C 1
ATOM 1436 O O . ARG A 1 172 ? 9.232 9.987 -4.980 1.00 94.31 172 ARG A O 1
ATOM 1443 N N . GLY A 1 173 ? 9.396 8.800 -3.067 1.00 93.38 173 GLY A N 1
ATOM 1444 C CA . GLY A 1 173 ? 10.446 9.610 -2.455 1.00 93.38 173 GLY A CA 1
ATOM 1445 C C . GLY A 1 173 ? 10.035 11.058 -2.198 1.00 93.38 173 GLY A C 1
ATOM 1446 O O . GLY A 1 173 ? 10.890 11.923 -2.217 1.00 93.38 173 GLY A O 1
ATOM 1447 N N . LEU A 1 174 ? 8.745 11.351 -2.003 1.00 93.12 174 LEU A N 1
ATOM 1448 C CA . LEU A 1 174 ? 8.290 12.727 -1.776 1.00 93.12 174 LEU A CA 1
ATOM 1449 C C . LEU A 1 174 ? 8.729 13.216 -0.387 1.00 93.12 174 LEU A C 1
ATOM 1451 O O . LEU A 1 174 ? 8.485 12.530 0.607 1.00 93.12 174 LEU A O 1
ATOM 1455 N N . GLY A 1 175 ? 9.302 14.416 -0.316 1.00 93.25 175 GLY A N 1
ATOM 1456 C CA . GLY A 1 175 ? 9.756 15.034 0.929 1.00 93.25 175 GLY A CA 1
ATOM 1457 C C . GLY A 1 175 ? 10.029 16.530 0.775 1.00 93.25 175 GLY A C 1
ATOM 1458 O O . GLY A 1 175 ? 9.705 17.120 -0.254 1.00 93.25 175 GLY A O 1
ATOM 1459 N N . LYS A 1 176 ? 10.588 17.144 1.821 1.00 94.31 176 LYS A N 1
ATOM 1460 C CA . LYS A 1 176 ? 10.975 18.562 1.861 1.00 94.31 176 LYS A CA 1
ATOM 1461 C C . LYS A 1 176 ? 12.464 18.684 2.189 1.00 94.31 176 LYS A C 1
ATOM 1463 O O . LYS A 1 176 ? 12.977 17.871 2.957 1.00 94.31 176 LYS A O 1
ATOM 1468 N N . GLY A 1 177 ? 13.124 19.701 1.639 1.00 95.25 177 GLY A N 1
ATOM 1469 C CA . GLY A 1 177 ? 14.553 19.971 1.832 1.00 95.25 177 GLY A CA 1
ATOM 1470 C C . GLY A 1 177 ? 15.428 19.516 0.661 1.00 95.25 177 GLY A C 1
ATOM 1471 O O . GLY A 1 177 ? 14.956 18.862 -0.270 1.00 95.25 177 GLY A O 1
ATOM 1472 N N . ASN A 1 178 ? 16.717 19.849 0.739 1.00 95.44 178 ASN A N 1
ATOM 1473 C CA . ASN A 1 178 ? 17.711 19.657 -0.327 1.00 95.44 178 ASN A CA 1
ATOM 1474 C C . ASN A 1 178 ? 17.798 18.216 -0.873 1.00 95.44 178 ASN A C 1
ATOM 1476 O O . ASN A 1 178 ? 17.987 18.011 -2.070 1.00 95.44 178 ASN A O 1
ATOM 1480 N N . ARG A 1 179 ? 17.572 17.200 -0.031 1.00 95.25 179 ARG A N 1
ATOM 1481 C CA . ARG A 1 179 ? 17.570 15.778 -0.431 1.00 95.25 179 ARG A CA 1
ATOM 1482 C C . ARG A 1 179 ? 16.442 15.401 -1.404 1.00 95.25 179 ARG A C 1
ATOM 1484 O O . ARG A 1 179 ? 16.457 14.298 -1.943 1.00 95.25 179 ARG A O 1
ATOM 1491 N N . TYR A 1 180 ? 15.466 16.283 -1.630 1.00 95.25 180 TYR A N 1
ATOM 1492 C CA . TYR A 1 180 ? 14.266 16.015 -2.430 1.00 95.25 180 TYR A CA 1
ATOM 1493 C C . TYR A 1 180 ? 14.142 16.899 -3.680 1.00 95.25 180 TYR A C 1
ATOM 1495 O O . TYR A 1 180 ? 13.102 16.865 -4.343 1.00 95.25 180 TYR A O 1
ATOM 1503 N N . ASN A 1 181 ? 15.200 17.631 -4.052 1.00 93.56 181 ASN A N 1
ATOM 1504 C CA . ASN A 1 181 ? 15.210 18.576 -5.179 1.00 93.56 181 ASN A CA 1
ATOM 1505 C C . ASN A 1 181 ? 14.802 17.948 -6.525 1.00 93.56 181 ASN A C 1
ATOM 1507 O O . ASN A 1 181 ? 14.229 18.621 -7.378 1.00 93.56 181 ASN A O 1
ATOM 1511 N N . HIS A 1 182 ? 15.037 16.645 -6.707 1.00 91.62 182 HIS A N 1
ATOM 1512 C CA . HIS A 1 182 ? 14.685 15.904 -7.923 1.00 91.62 182 HIS A CA 1
ATOM 1513 C C . HIS A 1 182 ? 13.316 15.210 -7.859 1.00 91.62 182 HIS A C 1
ATOM 1515 O O . HIS A 1 182 ? 13.038 14.312 -8.651 1.00 91.62 182 HIS A O 1
ATOM 1521 N N . THR A 1 183 ? 12.441 15.595 -6.926 1.00 91.94 183 THR A N 1
ATOM 1522 C CA . THR A 1 183 ? 11.092 15.025 -6.806 1.00 91.94 183 THR A CA 1
ATOM 1523 C C . THR A 1 183 ? 10.008 16.085 -7.032 1.00 91.94 183 THR A C 1
ATOM 1525 O O . THR A 1 183 ? 10.159 17.203 -6.547 1.00 91.94 183 THR A O 1
ATOM 1528 N N . PRO A 1 184 ? 8.905 15.767 -7.749 1.00 91.06 184 PRO A N 1
ATOM 1529 C CA . PRO A 1 184 ? 8.596 14.498 -8.419 1.00 91.06 184 PRO A CA 1
ATOM 1530 C C . PRO A 1 184 ? 9.446 14.250 -9.683 1.00 91.06 184 PRO A C 1
ATOM 1532 O O . PRO A 1 184 ? 9.532 15.100 -10.562 1.00 91.06 184 PRO A O 1
ATOM 1535 N N . ALA A 1 185 ? 10.011 13.041 -9.802 1.00 89.69 185 ALA A N 1
ATOM 1536 C CA . ALA A 1 185 ? 11.078 12.715 -10.759 1.00 89.69 185 ALA A CA 1
ATOM 1537 C C . ALA A 1 185 ? 10.826 13.176 -12.205 1.00 89.69 185 ALA A C 1
ATOM 1539 O O . ALA A 1 185 ? 11.600 13.956 -12.754 1.00 89.69 185 ALA A O 1
ATOM 1540 N N . ARG A 1 186 ? 9.728 12.730 -12.827 1.00 93.19 186 ARG A N 1
ATOM 1541 C CA . ARG A 1 186 ? 9.473 12.999 -14.253 1.00 93.19 186 ARG A CA 1
ATOM 1542 C C . ARG A 1 186 ? 9.156 14.469 -14.539 1.00 93.19 186 ARG A C 1
ATOM 1544 O O . ARG A 1 186 ? 9.626 14.994 -15.542 1.00 93.19 186 ARG A O 1
ATOM 1551 N N . SER A 1 187 ? 8.369 15.126 -13.685 1.00 94.62 187 SER A N 1
ATOM 1552 C CA . SER A 1 187 ? 8.012 16.540 -13.872 1.00 94.62 187 SER A CA 1
ATOM 1553 C C . SER A 1 187 ? 9.223 17.449 -13.684 1.00 94.62 187 SER A C 1
ATOM 1555 O O . SER A 1 187 ? 9.432 18.352 -14.488 1.00 94.62 187 SER A O 1
ATOM 1557 N N . THR A 1 188 ? 10.052 17.174 -12.672 1.00 95.94 188 THR A N 1
ATOM 1558 C CA . THR A 1 188 ? 11.277 17.941 -12.423 1.00 95.94 188 THR A CA 1
ATOM 1559 C C . THR A 1 188 ? 12.301 17.728 -13.534 1.00 95.94 188 THR A C 1
ATOM 1561 O O . THR A 1 188 ? 12.860 18.699 -14.036 1.00 95.94 188 THR A O 1
ATOM 1564 N N . TRP A 1 189 ? 12.493 16.482 -13.984 1.00 96.75 189 TRP A N 1
ATOM 1565 C CA . TRP A 1 189 ? 13.361 16.186 -15.124 1.00 96.75 189 TRP A CA 1
ATOM 1566 C C . TRP A 1 189 ? 12.896 16.918 -16.386 1.00 96.75 189 TRP A C 1
ATOM 1568 O O . TRP A 1 189 ? 13.708 17.581 -17.023 1.00 96.75 189 TRP A O 1
ATOM 1578 N N . LYS A 1 190 ? 11.591 16.890 -16.706 1.00 97.38 190 LYS A N 1
ATOM 1579 C CA . LYS A 1 190 ? 11.057 17.605 -17.875 1.00 97.38 190 LYS A CA 1
ATOM 1580 C C . LYS A 1 190 ? 11.375 19.098 -17.798 1.00 97.38 190 LYS A C 1
ATOM 1582 O O . LYS A 1 190 ? 11.883 19.640 -18.767 1.00 97.38 190 LYS A O 1
ATOM 1587 N N . ARG A 1 191 ? 11.155 19.738 -16.645 1.00 95.75 191 ARG A N 1
ATOM 1588 C CA . ARG A 1 191 ? 11.465 21.163 -16.446 1.00 95.75 191 ARG A CA 1
ATOM 1589 C C . ARG A 1 191 ? 12.933 21.490 -16.733 1.00 95.75 191 ARG A C 1
ATOM 1591 O O . ARG A 1 191 ? 13.196 22.488 -17.382 1.00 95.75 191 ARG A O 1
ATOM 1598 N N . HIS A 1 192 ? 13.870 20.665 -16.266 1.00 95.62 192 HIS A N 1
ATOM 1599 C CA . HIS A 1 192 ? 15.305 20.924 -16.450 1.00 95.62 192 HIS A CA 1
ATOM 1600 C C . HIS A 1 192 ? 15.790 20.653 -17.880 1.00 95.62 192 HIS A C 1
ATOM 1602 O O . HIS A 1 192 ? 16.790 21.218 -18.295 1.00 95.62 192 HIS A O 1
ATOM 1608 N N . ASN A 1 193 ? 15.088 19.797 -18.625 1.00 97.12 193 ASN A N 1
ATOM 1609 C CA . ASN A 1 193 ? 15.448 19.418 -19.993 1.00 97.12 193 ASN A CA 1
ATOM 1610 C C . ASN A 1 193 ? 14.568 20.116 -21.048 1.00 97.12 193 ASN A C 1
ATOM 1612 O O . ASN A 1 193 ? 14.594 19.736 -22.214 1.00 97.12 193 ASN A O 1
ATOM 1616 N N . THR A 1 194 ? 13.754 21.102 -20.653 1.00 97.25 194 THR A N 1
ATOM 1617 C CA . THR A 1 194 ? 12.961 21.908 -21.592 1.00 97.25 194 THR A CA 1
ATOM 1618 C C . THR A 1 194 ? 13.716 23.200 -21.882 1.00 97.25 194 THR A C 1
ATOM 1620 O O . THR A 1 194 ? 13.902 24.014 -20.978 1.00 97.25 194 THR A O 1
ATOM 1623 N N . LEU A 1 195 ? 14.134 23.396 -23.135 1.00 96.62 195 LEU A N 1
ATOM 1624 C CA . LEU A 1 195 ? 14.730 24.652 -23.588 1.00 96.62 195 LEU A CA 1
ATOM 1625 C C . LEU A 1 195 ? 13.674 25.767 -23.560 1.00 96.62 195 LEU A C 1
ATOM 1627 O O . LEU A 1 195 ? 12.606 25.631 -24.155 1.00 96.62 195 LEU A O 1
ATOM 1631 N N . SER A 1 196 ? 13.970 26.864 -22.863 1.00 95.88 196 SER A N 1
ATOM 1632 C CA . SER A 1 196 ? 13.087 28.031 -22.791 1.00 95.88 196 SER A CA 1
ATOM 1633 C C . SER A 1 196 ? 13.427 29.011 -23.912 1.00 95.88 196 SER A C 1
ATOM 1635 O O . SER A 1 196 ? 14.446 29.695 -23.853 1.00 95.88 196 SER A O 1
ATOM 1637 N N . LEU A 1 197 ? 12.582 29.067 -24.941 1.00 96.12 197 LEU A N 1
ATOM 1638 C CA . LEU A 1 197 ? 12.711 30.000 -26.060 1.00 96.12 197 LEU A CA 1
ATOM 1639 C C . LEU A 1 197 ? 11.711 31.141 -25.874 1.00 96.12 197 LEU A C 1
ATOM 1641 O O . LEU A 1 197 ? 10.538 31.023 -26.225 1.00 96.12 197 LEU A O 1
ATOM 1645 N N . ARG A 1 198 ? 12.168 32.235 -25.261 1.00 94.88 198 ARG A N 1
ATOM 1646 C CA . ARG A 1 198 ? 11.360 33.449 -25.098 1.00 94.88 198 ARG A CA 1
ATOM 1647 C C . ARG A 1 198 ? 11.236 34.177 -26.436 1.00 94.88 198 ARG A C 1
ATOM 1649 O O . ARG A 1 198 ? 12.151 34.119 -27.253 1.00 94.88 198 ARG A O 1
ATOM 1656 N N . ARG A 1 199 ? 10.111 34.871 -26.634 1.00 93.38 199 ARG A N 1
ATOM 1657 C CA . ARG A 1 199 ? 9.837 35.667 -27.843 1.00 93.38 199 ARG A CA 1
ATOM 1658 C C . ARG A 1 199 ? 10.885 36.763 -28.063 1.00 93.38 199 ARG A C 1
ATOM 1660 O O . ARG A 1 199 ? 11.316 36.966 -29.188 1.00 93.38 199 ARG A O 1
ATOM 1667 N N . TYR A 1 200 ? 11.298 37.411 -26.979 1.00 92.31 200 TYR A N 1
ATOM 1668 C CA . TYR A 1 200 ? 12.394 38.373 -26.940 1.00 92.31 200 TYR A CA 1
ATOM 1669 C C . TYR A 1 200 ? 13.435 37.846 -25.952 1.00 92.31 200 TYR A C 1
ATOM 1671 O O . TYR A 1 200 ? 13.058 37.340 -24.886 1.00 92.31 200 TYR A O 1
ATOM 1679 N N . ARG A 1 201 ? 14.707 37.871 -26.351 1.00 78.50 201 ARG A N 1
ATOM 1680 C CA . ARG A 1 201 ? 15.833 37.379 -25.552 1.00 78.50 201 ARG A CA 1
ATOM 1681 C C . ARG A 1 201 ? 16.517 38.531 -24.849 1.00 78.50 201 ARG A C 1
ATOM 1683 O O . ARG A 1 201 ? 16.721 39.555 -25.530 1.00 78.50 201 ARG A O 1
#

Radius of gyration: 21.03 Å; chains: 1; bounding box: 51×60×58 Å